Protein AF-A0AAP0B0Y5-F1 (afdb_monomer)

Mean predicted aligned error: 8.17 Å

InterPro domains:
  IPR040725 PheRS, DNA binding domain 3 [PF18553] (70-125)

Structure (mmCIF, N/CA/C/O backbone):
data_AF-A0AAP0B0Y5-F1
#
_entry.id   AF-A0AAP0B0Y5-F1
#
loop_
_atom_site.group_PDB
_atom_site.id
_atom_site.type_symbol
_atom_site.label_atom_id
_atom_site.label_alt_id
_atom_site.label_comp_id
_atom_site.label_asym_id
_atom_site.label_entity_id
_atom_site.label_seq_id
_atom_site.pdbx_PDB_ins_code
_atom_site.Cartn_x
_atom_site.Cartn_y
_atom_site.Cartn_z
_atom_site.occupancy
_atom_site.B_iso_or_equiv
_atom_site.auth_seq_id
_atom_site.auth_comp_id
_atom_site.auth_asym_id
_atom_site.auth_atom_id
_atom_site.pdbx_PDB_model_num
ATOM 1 N N . MET A 1 1 ? -20.580 16.933 22.735 1.00 79.12 1 MET A N 1
ATOM 2 C CA . MET A 1 1 ? -20.205 16.599 21.341 1.00 79.12 1 MET A CA 1
ATOM 3 C C . MET A 1 1 ? -19.671 15.175 21.218 1.00 79.12 1 MET A C 1
ATOM 5 O O . MET A 1 1 ? -20.484 14.311 20.941 1.00 79.12 1 MET A O 1
ATOM 9 N N . ALA A 1 2 ? -18.395 14.862 21.490 1.00 87.56 2 ALA A N 1
ATOM 10 C CA . ALA A 1 2 ? -17.864 13.497 21.303 1.00 87.56 2 ALA A CA 1
ATOM 11 C C . ALA A 1 2 ? -18.568 12.407 22.142 1.00 87.56 2 ALA A C 1
ATOM 13 O O . ALA A 1 2 ? -18.950 11.365 21.610 1.00 87.56 2 ALA A O 1
ATOM 14 N N . GLU A 1 3 ? -18.802 12.662 23.434 1.00 90.19 3 GLU A N 1
ATOM 15 C CA . GLU A 1 3 ? -19.535 11.733 24.312 1.00 90.19 3 GLU A CA 1
ATOM 16 C C . GLU A 1 3 ? -20.974 11.509 23.834 1.00 90.19 3 GLU A C 1
ATOM 18 O O . GLU A 1 3 ? -21.413 10.371 23.703 1.00 90.19 3 GLU A O 1
ATOM 23 N N . GLU A 1 4 ? -21.697 12.585 23.529 1.00 89.50 4 GLU A N 1
ATOM 24 C CA . GLU A 1 4 ? -23.079 12.513 23.045 1.00 89.50 4 GLU A CA 1
ATOM 25 C C . GLU A 1 4 ? -23.179 11.763 21.717 1.00 89.50 4 GLU A C 1
ATOM 27 O O . GLU A 1 4 ? -24.086 10.951 21.559 1.00 89.50 4 GLU A O 1
ATOM 32 N N . SER A 1 5 ? -22.225 11.962 20.802 1.00 92.12 5 SER A N 1
ATOM 33 C CA . SER 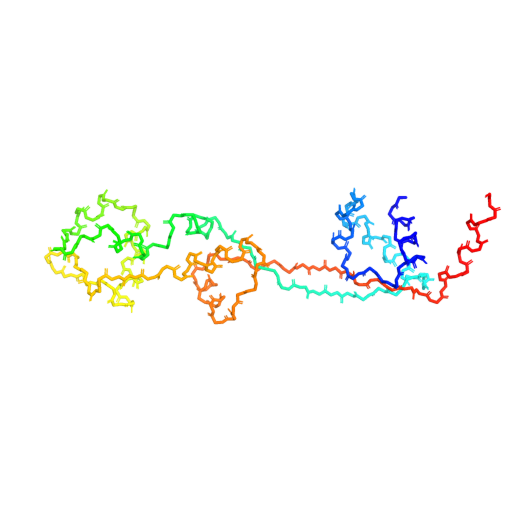A 1 5 ? -22.162 11.223 19.540 1.00 92.12 5 SER A CA 1
ATOM 34 C C . SER A 1 5 ? -21.978 9.723 19.774 1.00 92.12 5 SER A C 1
ATOM 36 O O . SER A 1 5 ? -22.732 8.926 19.217 1.00 92.12 5 SER A O 1
ATOM 38 N N . ILE A 1 6 ? -21.028 9.320 20.630 1.00 91.50 6 ILE A N 1
ATOM 39 C CA . ILE A 1 6 ? -20.793 7.901 20.957 1.00 91.50 6 ILE A CA 1
ATOM 40 C C . ILE A 1 6 ? -22.036 7.285 21.604 1.00 91.50 6 ILE A C 1
ATOM 42 O O . ILE A 1 6 ? -22.513 6.235 21.172 1.00 91.50 6 ILE A O 1
ATOM 46 N N . LEU A 1 7 ? -22.562 7.924 22.651 1.00 91.00 7 LEU A N 1
ATOM 47 C CA . LEU A 1 7 ? -23.684 7.385 23.417 1.00 91.00 7 LEU A CA 1
ATOM 48 C C . LEU A 1 7 ? -24.971 7.369 22.591 1.00 91.00 7 LEU A C 1
ATOM 50 O O . LEU A 1 7 ? -25.699 6.382 22.638 1.00 91.00 7 LEU A O 1
ATOM 54 N N . GLY A 1 8 ? -25.239 8.424 21.821 1.00 90.06 8 GLY A N 1
ATOM 55 C CA . GLY A 1 8 ? -26.389 8.504 20.924 1.00 90.06 8 GLY A CA 1
ATOM 56 C C . GLY A 1 8 ? -26.341 7.428 19.841 1.00 90.06 8 GLY A C 1
ATOM 57 O O . GLY A 1 8 ? -27.344 6.759 19.598 1.00 90.06 8 GLY A O 1
ATOM 58 N N . PHE A 1 9 ? -25.166 7.179 19.256 1.00 91.31 9 PHE A N 1
ATOM 59 C CA . PHE A 1 9 ? -25.000 6.111 18.273 1.00 91.31 9 PHE A CA 1
ATOM 60 C C . PHE A 1 9 ? -25.186 4.719 18.893 1.00 91.31 9 PHE A C 1
ATOM 62 O O . PHE A 1 9 ? -25.908 3.893 18.339 1.00 91.31 9 PHE A O 1
ATOM 69 N N . LEU A 1 10 ? -24.595 4.460 20.065 1.00 90.62 10 LEU A N 1
ATOM 70 C CA . LEU A 1 10 ? -24.704 3.174 20.771 1.00 90.62 10 LEU A CA 1
ATOM 71 C C . LEU A 1 10 ? -26.077 2.932 21.425 1.00 90.62 10 LEU A C 1
ATOM 73 O O . LEU A 1 10 ? -26.337 1.833 21.912 1.00 90.62 10 LEU A O 1
ATOM 77 N N . GLN A 1 11 ? -26.971 3.923 21.465 1.00 87.06 11 GLN A N 1
ATOM 78 C CA . GLN A 1 11 ? -28.364 3.703 21.869 1.00 87.06 11 GLN A CA 1
ATOM 79 C C . GLN A 1 11 ? -29.166 2.986 20.781 1.00 87.06 11 GLN A C 1
ATOM 81 O O . GLN A 1 11 ? -30.017 2.156 21.102 1.00 87.06 11 GLN A O 1
ATOM 86 N N . THR A 1 12 ? -28.893 3.294 19.512 1.00 87.19 12 THR A N 1
ATOM 87 C CA . THR A 1 12 ? -29.617 2.754 18.351 1.00 87.19 12 THR A CA 1
ATOM 88 C C . THR A 1 12 ? -28.854 1.644 17.636 1.00 87.19 12 THR A C 1
ATOM 90 O O . THR A 1 12 ? -29.470 0.815 16.972 1.00 87.19 12 THR A O 1
ATOM 93 N N . ASN A 1 13 ? -27.533 1.583 17.811 1.00 88.88 13 ASN A N 1
ATOM 94 C CA . ASN A 1 13 ? -26.652 0.593 17.203 1.00 88.88 13 ASN A CA 1
ATOM 95 C C . ASN A 1 13 ? -25.975 -0.264 18.272 1.00 88.88 13 ASN A C 1
ATOM 97 O O . ASN A 1 13 ? -25.738 0.168 19.398 1.00 88.88 13 ASN A O 1
ATOM 101 N N . GLU A 1 14 ? -25.625 -1.497 17.916 1.00 85.38 14 GLU A N 1
ATOM 102 C CA . GLU A 1 14 ? -25.018 -2.421 18.876 1.00 85.38 14 GLU A CA 1
ATOM 103 C C . GLU A 1 14 ? -23.558 -2.090 19.195 1.00 85.38 14 GLU A C 1
ATOM 105 O O . GLU A 1 14 ? -23.106 -2.323 20.321 1.00 85.38 14 GLU A O 1
ATOM 110 N N . ALA A 1 15 ? -22.831 -1.566 18.205 1.00 92.75 15 ALA A N 1
ATOM 111 C CA . ALA A 1 15 ? -21.404 -1.311 18.290 1.00 92.75 15 ALA A CA 1
ATOM 112 C C . ALA A 1 15 ? -20.951 -0.214 17.318 1.00 92.75 15 ALA A C 1
ATOM 114 O O . ALA A 1 15 ? -21.523 -0.044 16.242 1.00 92.75 15 ALA A O 1
ATOM 115 N N . ILE A 1 16 ? -19.865 0.468 17.676 1.00 94.50 16 ILE A N 1
ATOM 116 C CA . ILE A 1 16 ? -19.035 1.245 16.754 1.00 94.50 16 ILE A CA 1
ATOM 117 C C . ILE A 1 16 ? -17.840 0.360 16.416 1.00 94.50 16 ILE A C 1
ATOM 119 O O . ILE A 1 16 ? -17.015 0.082 17.283 1.00 94.50 16 ILE A O 1
ATOM 123 N N . SER A 1 17 ? -17.762 -0.117 15.177 1.00 92.12 17 SER A N 1
ATOM 124 C CA . SER A 1 17 ? -16.730 -1.088 14.787 1.00 92.12 17 SER A CA 1
ATOM 125 C C . SER A 1 17 ? -15.336 -0.465 14.709 1.00 92.12 17 SER A C 1
ATOM 127 O O . SER A 1 17 ? -14.367 -1.095 15.125 1.00 92.12 17 SER A O 1
ATOM 129 N N . ASP A 1 18 ? -15.255 0.776 14.223 1.00 93.06 18 ASP A N 1
ATOM 130 C CA . ASP A 1 18 ? -14.011 1.508 14.002 1.00 93.06 18 ASP A CA 1
ATOM 131 C C . ASP A 1 18 ? -14.159 2.959 14.484 1.00 93.06 18 ASP A C 1
ATOM 133 O O . ASP A 1 18 ? -14.899 3.757 13.900 1.00 93.06 18 ASP A O 1
ATOM 137 N N . SER A 1 19 ? -13.452 3.305 15.562 1.00 93.94 19 SER A N 1
ATOM 138 C CA . SER A 1 19 ? -13.465 4.661 16.111 1.00 93.94 19 SER A CA 1
ATOM 139 C C . SER A 1 19 ? -12.838 5.716 15.193 1.00 93.94 19 SER A C 1
ATOM 141 O O . SER A 1 19 ? -13.232 6.875 15.291 1.00 93.94 19 SER A O 1
ATOM 143 N N . GLN A 1 20 ? -11.924 5.356 14.285 1.00 91.56 20 GLN A N 1
ATOM 144 C CA . GLN A 1 20 ? -11.333 6.280 13.303 1.00 91.56 20 GLN A CA 1
ATOM 145 C C . GLN A 1 20 ? -12.370 6.693 12.258 1.00 91.56 20 GLN A C 1
ATOM 147 O O . GLN A 1 20 ? -12.588 7.881 12.016 1.00 91.56 20 GLN A O 1
ATOM 152 N N . GLN A 1 21 ? -13.069 5.712 11.682 1.00 91.19 21 GLN A N 1
ATOM 153 C CA . GLN A 1 21 ? -14.152 5.976 10.728 1.00 91.19 21 GLN A CA 1
ATOM 154 C C . GLN A 1 21 ? -15.306 6.727 11.389 1.00 91.19 21 GLN A C 1
ATOM 156 O O . GLN A 1 21 ? -15.856 7.659 10.802 1.00 91.19 21 GLN A O 1
ATOM 161 N N . PHE A 1 22 ? -15.649 6.355 12.625 1.00 93.88 22 PHE A N 1
ATOM 162 C CA . PHE A 1 22 ? -16.688 7.045 13.374 1.00 93.88 22 PHE A CA 1
ATOM 163 C C . PHE A 1 22 ? -16.329 8.512 13.609 1.00 93.88 22 PHE A C 1
ATOM 165 O O . PHE A 1 22 ? -17.136 9.371 13.261 1.00 93.88 22 PHE A O 1
ATOM 172 N N . ALA A 1 23 ? -15.118 8.802 14.105 1.00 93.56 23 ALA A N 1
ATOM 173 C CA . ALA A 1 23 ? -14.612 10.162 14.311 1.00 93.56 23 ALA A CA 1
ATOM 174 C C . ALA A 1 23 ? -14.751 11.017 13.040 1.00 93.56 23 ALA A C 1
ATOM 176 O O . ALA A 1 23 ? -15.357 12.089 13.079 1.00 93.56 23 ALA A O 1
ATOM 177 N N . ALA A 1 24 ? -14.307 10.487 11.894 1.00 92.06 24 ALA A N 1
ATOM 178 C CA . ALA A 1 24 ? -14.441 11.151 10.599 1.00 92.06 24 ALA A CA 1
ATOM 179 C C . ALA A 1 24 ? -15.909 11.388 10.198 1.00 92.06 24 ALA A C 1
ATOM 181 O O . ALA A 1 24 ? -16.242 12.465 9.705 1.00 92.06 24 ALA A O 1
ATOM 182 N N . SER A 1 25 ? -16.800 10.418 10.440 1.00 92.25 25 SER A N 1
ATOM 183 C CA . SER A 1 25 ? -18.227 10.523 10.087 1.00 92.25 25 SER A CA 1
ATOM 184 C C . SER A 1 25 ? -18.979 11.592 10.882 1.00 92.25 25 SER A C 1
ATOM 186 O O . SER A 1 25 ? -19.910 12.202 10.361 1.00 92.25 25 SER A O 1
ATOM 188 N N . VAL A 1 26 ? -18.565 11.837 12.129 1.00 92.44 26 VAL A N 1
ATOM 189 C CA . VAL A 1 26 ? -19.166 12.856 13.002 1.00 92.44 26 VAL A CA 1
ATOM 190 C C . VAL A 1 26 ? -18.376 14.168 13.009 1.00 92.44 26 VAL A C 1
ATOM 192 O O . VAL A 1 26 ? -18.759 15.099 13.713 1.00 92.44 26 VAL A O 1
ATOM 195 N N . GLY A 1 27 ? -17.292 14.254 12.228 1.00 92.06 27 GLY A N 1
ATOM 196 C CA . GLY A 1 27 ? -16.453 15.447 12.111 1.00 92.06 27 GLY A CA 1
ATOM 197 C C . GLY A 1 27 ? -15.681 15.800 13.385 1.00 92.06 27 GLY A C 1
ATOM 198 O O . GLY A 1 27 ? -15.455 16.978 13.645 1.00 92.06 27 GLY A O 1
ATOM 199 N N . ILE A 1 28 ? -15.311 14.803 14.192 1.00 92.81 28 ILE A N 1
ATOM 200 C CA . ILE A 1 28 ? -14.582 14.979 15.456 1.00 92.81 28 ILE A CA 1
ATOM 201 C C . ILE A 1 28 ? -13.157 14.460 15.286 1.00 92.81 28 ILE A C 1
ATOM 203 O O . ILE A 1 28 ? -12.933 13.450 14.619 1.00 92.81 28 ILE A O 1
ATOM 207 N N . ASP A 1 29 ? -12.189 15.138 15.898 1.00 92.56 29 ASP A N 1
ATOM 208 C CA . ASP A 1 29 ? -10.810 14.662 15.911 1.00 92.56 29 ASP A CA 1
ATOM 209 C C . ASP A 1 29 ? -10.691 13.332 16.677 1.00 92.56 29 ASP A C 1
ATOM 211 O O . ASP A 1 29 ? -11.270 13.145 17.752 1.00 92.56 29 ASP A O 1
ATOM 215 N N . HIS A 1 30 ? -9.926 12.383 16.133 1.00 91.50 30 HIS A N 1
ATOM 216 C CA . HIS A 1 30 ? -9.813 11.054 16.736 1.00 91.50 30 HIS A CA 1
ATOM 217 C C . HIS A 1 30 ? -9.187 11.091 18.136 1.00 91.50 30 HIS A C 1
ATOM 219 O O . HIS A 1 30 ? -9.596 10.308 18.992 1.00 91.50 30 HIS A O 1
ATOM 225 N N . SER A 1 31 ? -8.272 12.025 18.418 1.00 91.56 31 SER A N 1
ATOM 226 C CA . SER A 1 31 ? -7.660 12.151 19.747 1.00 91.56 31 SER A CA 1
ATOM 227 C C . SER A 1 31 ? -8.653 12.650 20.802 1.00 91.56 31 SER A C 1
ATOM 229 O O . SER A 1 31 ? -8.645 12.166 21.939 1.00 91.56 31 SER A O 1
ATOM 231 N N . GLU A 1 32 ? -9.568 13.547 20.416 1.00 93.38 32 GLU A N 1
ATOM 232 C CA . GLU A 1 32 ? -10.684 13.970 21.266 1.00 93.38 32 GLU A CA 1
ATOM 233 C C . GLU A 1 32 ? -11.608 12.782 21.558 1.00 93.38 32 GLU A C 1
ATOM 235 O O . GLU A 1 32 ? -11.925 12.500 22.719 1.00 93.38 32 GLU A O 1
ATOM 240 N N . LEU A 1 33 ? -11.986 12.037 20.513 1.00 93.75 33 LEU A N 1
ATOM 241 C CA . LEU A 1 33 ? -12.832 10.854 20.643 1.00 93.75 33 LEU A CA 1
ATOM 242 C C . LEU A 1 33 ? -12.175 9.788 21.537 1.00 93.75 33 LEU A C 1
ATOM 244 O O . LEU A 1 33 ? -12.836 9.211 22.401 1.00 93.75 33 LEU A O 1
ATOM 248 N N . GLU A 1 34 ? -10.873 9.550 21.380 1.00 93.56 34 GLU A N 1
ATOM 249 C CA . GLU A 1 34 ? -10.105 8.580 22.165 1.00 93.56 34 GLU A CA 1
ATOM 250 C C . GLU A 1 34 ? -10.089 8.924 23.662 1.00 93.56 34 GLU A C 1
ATOM 252 O O . GLU A 1 34 ? -10.266 8.036 24.503 1.00 93.56 34 GLU A O 1
ATOM 257 N N . SER A 1 35 ? -9.925 10.202 24.013 1.00 94.31 35 SER A N 1
ATOM 258 C CA . SER A 1 35 ? -9.986 10.660 25.408 1.00 94.31 35 SER A CA 1
ATOM 259 C C . SER A 1 35 ? -11.341 10.328 26.048 1.00 94.31 35 SER A C 1
ATOM 261 O O . SER A 1 35 ? -11.414 9.777 27.154 1.00 94.31 35 SER A O 1
ATOM 263 N N . VAL A 1 36 ? -12.428 10.571 25.311 1.00 94.94 36 VAL A N 1
ATOM 264 C CA . VAL A 1 36 ? -13.790 10.261 25.758 1.00 94.94 36 VAL A CA 1
ATOM 265 C C . VAL A 1 36 ? -14.021 8.755 25.867 1.00 94.94 36 VAL A C 1
ATOM 267 O O . VAL A 1 36 ? -14.576 8.301 26.867 1.00 94.94 36 VAL A O 1
ATOM 270 N N . ILE A 1 37 ? -13.558 7.966 24.895 1.00 94.50 37 ILE A N 1
ATOM 271 C CA . ILE A 1 37 ? -13.639 6.498 24.931 1.00 94.50 37 ILE A CA 1
ATOM 272 C C . ILE A 1 37 ? -12.990 5.956 26.208 1.00 94.50 37 ILE A C 1
ATOM 274 O O . ILE A 1 37 ? -13.600 5.146 26.908 1.00 94.50 37 ILE A O 1
ATOM 278 N N . LYS A 1 38 ? -11.786 6.430 26.553 1.00 94.00 38 LYS A N 1
ATOM 279 C CA . LYS A 1 38 ? -11.070 6.007 27.769 1.00 94.00 38 LYS A CA 1
ATOM 280 C C . LYS A 1 38 ? -11.845 6.351 29.039 1.00 94.00 38 LYS A C 1
ATOM 282 O O . LYS A 1 38 ? -11.952 5.507 29.929 1.00 94.00 38 LYS A O 1
ATOM 287 N N . SER A 1 39 ? -12.428 7.549 29.102 1.00 93.81 39 SER A N 1
ATOM 288 C CA . SER A 1 39 ? -13.282 7.970 30.219 1.00 93.81 39 SER A CA 1
ATOM 289 C C . SER A 1 39 ? -14.519 7.072 30.355 1.00 93.81 39 SER A C 1
ATOM 291 O O . SER A 1 39 ? -14.746 6.474 31.406 1.00 93.81 39 SER A O 1
ATOM 293 N N . LEU A 1 40 ? -15.283 6.889 29.273 1.00 92.56 40 LEU A N 1
ATOM 294 C CA . LEU A 1 40 ? -16.495 6.061 29.267 1.00 92.56 40 LEU A CA 1
ATOM 295 C C . LEU A 1 40 ? -16.209 4.593 29.600 1.00 92.56 40 LEU A C 1
ATOM 297 O O . LEU A 1 40 ? -17.004 3.963 30.302 1.00 92.56 40 LEU A O 1
ATOM 301 N N . ARG A 1 41 ? -15.073 4.061 29.136 1.00 93.00 41 ARG A N 1
ATOM 302 C CA . ARG A 1 41 ? -14.591 2.722 29.491 1.00 93.00 41 ARG A CA 1
ATOM 303 C C . ARG A 1 41 ? -14.305 2.618 30.989 1.00 93.00 41 ARG A C 1
ATOM 305 O O . ARG A 1 41 ? -14.733 1.656 31.617 1.00 93.00 41 ARG A O 1
ATOM 312 N N . GLY A 1 42 ? -13.642 3.619 31.575 1.00 90.81 42 GLY A N 1
ATOM 313 C CA . GLY A 1 42 ? -13.358 3.673 33.015 1.00 90.81 42 GLY A CA 1
ATOM 314 C C . GLY A 1 42 ? -14.616 3.687 33.891 1.00 90.81 42 GLY A C 1
ATOM 315 O O . GLY A 1 42 ? -14.607 3.147 34.993 1.00 90.81 42 GLY A O 1
ATOM 316 N N . PHE A 1 43 ? -15.720 4.238 33.381 1.00 90.19 43 PHE A N 1
ATOM 317 C CA . PHE A 1 43 ? -17.030 4.201 34.039 1.00 90.19 43 PHE A CA 1
ATOM 318 C C . PHE A 1 43 ? -17.893 2.988 33.654 1.00 90.19 43 PHE A C 1
ATOM 320 O O . PHE A 1 43 ? -19.061 2.944 34.040 1.00 90.19 43 PHE A O 1
ATOM 327 N N . GLU A 1 44 ? -17.360 2.017 32.903 1.00 89.06 44 GLU A N 1
ATOM 328 C CA . GLU A 1 44 ? -18.079 0.825 32.413 1.00 89.06 44 GLU A CA 1
ATOM 329 C C . GLU A 1 44 ? -19.345 1.161 31.597 1.00 89.06 44 GLU A C 1
ATOM 331 O O . GLU A 1 44 ? -20.323 0.404 31.550 1.00 89.06 44 GLU A O 1
ATOM 336 N N . ILE A 1 45 ? -19.353 2.338 30.967 1.00 90.19 45 ILE A N 1
ATOM 337 C CA . ILE A 1 45 ? -20.457 2.824 30.129 1.00 90.19 45 ILE A CA 1
ATOM 338 C C . ILE A 1 45 ? -20.344 2.239 28.726 1.00 90.19 45 ILE A C 1
ATOM 340 O O . ILE A 1 45 ? -21.352 1.895 28.111 1.00 90.19 45 ILE A O 1
ATOM 344 N N . VAL A 1 46 ? -19.117 2.089 28.240 1.00 92.75 46 VAL A N 1
ATOM 345 C CA . VAL A 1 46 ? -18.802 1.379 27.003 1.00 92.75 46 VAL A CA 1
ATOM 346 C C . VAL A 1 46 ? -17.779 0.299 27.308 1.00 92.75 46 VAL A C 1
ATOM 348 O O . VAL A 1 46 ? -16.924 0.476 28.175 1.00 92.75 46 VAL A O 1
ATOM 351 N N . ASP A 1 47 ? -17.867 -0.808 26.589 1.00 93.25 47 ASP A N 1
ATOM 352 C CA . ASP A 1 47 ? -16.742 -1.719 26.448 1.00 93.25 47 ASP A CA 1
ATOM 353 C C . ASP A 1 47 ? -15.939 -1.278 25.223 1.00 93.25 47 ASP A C 1
ATOM 355 O O . ASP A 1 47 ? -16.517 -0.996 24.172 1.00 93.25 47 ASP A O 1
ATOM 359 N N . ALA A 1 48 ? -14.626 -1.146 25.368 1.00 94.88 48 ALA A N 1
ATOM 360 C CA . ALA A 1 48 ? -13.752 -0.623 24.327 1.00 94.88 48 ALA A CA 1
ATOM 361 C C . ALA A 1 48 ? -12.584 -1.582 24.125 1.00 94.88 48 ALA A C 1
ATOM 363 O O . ALA A 1 48 ? -11.702 -1.702 24.982 1.00 94.88 48 ALA A O 1
ATOM 364 N N . GLN A 1 49 ? -12.585 -2.245 22.974 1.00 94.00 49 GLN A N 1
ATOM 365 C CA . GLN A 1 49 ? -11.542 -3.167 22.561 1.00 94.00 49 GLN A CA 1
ATOM 366 C C . GLN A 1 49 ? -10.613 -2.467 21.575 1.00 94.00 49 GLN A C 1
ATOM 368 O O . GLN A 1 49 ? -11.053 -1.981 20.537 1.00 94.00 49 GLN A O 1
ATOM 373 N N . GLU A 1 50 ? -9.327 -2.420 21.901 1.00 94.06 50 GLU A N 1
ATOM 374 C CA . GLU A 1 50 ? -8.305 -1.907 20.993 1.00 94.06 50 GLU A CA 1
ATOM 375 C C . GLU A 1 50 ? -8.128 -2.855 19.809 1.00 94.06 50 GLU A C 1
ATOM 377 O O . GLU A 1 50 ? -8.089 -4.078 19.971 1.00 94.06 50 GLU A O 1
ATOM 382 N N . PHE A 1 51 ? -7.974 -2.283 18.621 1.00 91.38 51 PHE A N 1
ATOM 383 C CA . PHE A 1 51 ? -7.511 -3.008 17.451 1.00 91.38 51 PHE A CA 1
ATOM 384 C C . PHE A 1 51 ? -6.355 -2.258 16.797 1.00 91.38 51 PHE A C 1
ATOM 386 O O . PHE A 1 51 ? -6.212 -1.036 16.907 1.00 91.38 51 PHE A O 1
ATOM 393 N N . GLN A 1 52 ? -5.534 -3.017 16.083 1.00 88.31 52 GLN A N 1
ATOM 394 C CA . GLN A 1 52 ? -4.529 -2.487 15.183 1.00 88.31 52 GLN A CA 1
ATOM 395 C C . GLN A 1 52 ? -4.782 -3.092 13.809 1.00 88.31 52 GLN A C 1
ATOM 397 O O . GLN A 1 52 ? -4.824 -4.313 13.668 1.00 88.31 52 GLN A O 1
ATOM 402 N N . GLN A 1 53 ? -4.959 -2.233 12.813 1.00 83.00 53 GLN A N 1
ATOM 403 C CA . GLN A 1 53 ? -5.083 -2.630 11.423 1.00 83.00 53 GLN A CA 1
ATOM 404 C C . GLN A 1 53 ? -3.830 -2.215 10.660 1.00 83.00 53 GLN A C 1
ATOM 406 O O . GLN A 1 53 ? -3.394 -1.061 10.694 1.00 83.00 53 GLN A O 1
ATOM 411 N N . ASP A 1 54 ? -3.268 -3.176 9.942 1.00 83.75 54 ASP A N 1
ATOM 412 C CA . ASP A 1 54 ? -2.124 -2.964 9.076 1.00 83.75 54 ASP A CA 1
ATOM 413 C C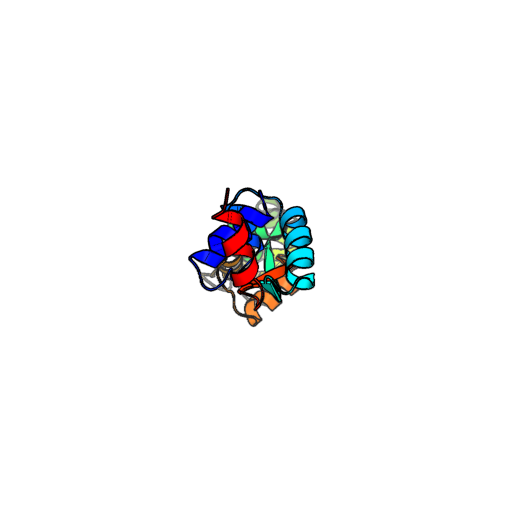 . ASP A 1 54 ? -2.559 -2.191 7.828 1.00 83.75 54 ASP A C 1
ATOM 415 O O . ASP A 1 54 ? -3.265 -2.729 6.975 1.00 83.75 54 ASP A O 1
ATOM 419 N N . GLN A 1 55 ? -2.134 -0.931 7.709 1.00 85.19 55 GLN A N 1
ATOM 420 C CA . GLN A 1 55 ? -2.348 -0.134 6.503 1.00 85.19 55 GLN A CA 1
ATOM 421 C C . GLN A 1 55 ? -1.030 0.156 5.783 1.00 85.19 55 GLN A C 1
ATOM 423 O O . GLN A 1 55 ? 0.004 0.463 6.388 1.00 85.19 55 GLN A O 1
ATOM 428 N N . TRP A 1 56 ? -1.091 0.058 4.457 1.00 90.31 56 TRP A N 1
ATOM 429 C CA . TRP A 1 56 ? 0.014 0.339 3.550 1.00 90.31 56 TRP A CA 1
ATOM 430 C C . TRP A 1 56 ? -0.284 1.613 2.777 1.00 90.31 56 TRP A C 1
ATOM 432 O O . TRP A 1 56 ? -1.362 1.761 2.211 1.00 90.31 56 TRP A O 1
ATOM 442 N N . PHE A 1 57 ? 0.690 2.512 2.727 1.00 90.31 57 PHE A N 1
ATOM 443 C CA . PHE A 1 57 ? 0.592 3.761 1.981 1.00 90.31 57 PHE A CA 1
ATOM 444 C C . PHE A 1 57 ? 1.698 3.835 0.938 1.00 90.31 57 PHE A C 1
ATOM 446 O O . PHE A 1 57 ? 2.799 3.322 1.145 1.00 90.31 57 PHE A O 1
ATOM 453 N N . LEU A 1 58 ? 1.416 4.484 -0.189 1.00 93.44 58 LEU A N 1
ATOM 454 C CA . LEU A 1 58 ? 2.410 4.715 -1.230 1.00 93.44 58 LEU A CA 1
ATOM 455 C C . LEU A 1 58 ? 3.350 5.834 -0.779 1.00 93.44 58 LEU A C 1
ATOM 457 O O . LEU A 1 58 ? 2.904 6.928 -0.419 1.00 93.44 58 LEU A O 1
ATOM 461 N N . LYS A 1 59 ? 4.653 5.579 -0.874 1.00 94.38 59 LYS A N 1
ATOM 462 C CA . LYS A 1 59 ? 5.671 6.634 -0.809 1.00 94.38 59 LYS A CA 1
ATOM 463 C C . LYS A 1 59 ? 5.674 7.433 -2.108 1.00 94.38 59 LYS A C 1
ATOM 465 O O . LYS A 1 59 ? 5.069 7.010 -3.090 1.00 94.38 59 LYS A O 1
ATOM 470 N N . ASP A 1 60 ? 6.394 8.549 -2.141 1.00 91.56 60 ASP A N 1
ATOM 471 C CA . ASP A 1 60 ? 6.432 9.422 -3.322 1.00 91.56 60 ASP A CA 1
ATOM 472 C C . ASP A 1 60 ? 6.864 8.675 -4.593 1.00 91.56 60 ASP A C 1
ATOM 474 O O . ASP A 1 60 ? 6.191 8.774 -5.615 1.00 91.56 60 ASP A O 1
ATOM 478 N N . GLU A 1 61 ? 7.888 7.818 -4.512 1.00 90.88 61 GLU A N 1
ATOM 479 C CA . GLU A 1 61 ? 8.291 6.951 -5.633 1.00 90.88 61 GLU A CA 1
ATOM 480 C C . GLU A 1 61 ? 7.180 5.973 -6.050 1.00 90.88 61 GLU A C 1
ATOM 482 O O . GLU A 1 61 ? 6.928 5.783 -7.239 1.00 90.88 61 GLU A O 1
ATOM 487 N N . GLY A 1 62 ? 6.476 5.380 -5.080 1.00 92.81 62 GLY A N 1
ATOM 488 C CA . GLY A 1 62 ? 5.340 4.496 -5.337 1.00 92.81 62 GLY A CA 1
ATOM 489 C C . GLY A 1 62 ? 4.182 5.219 -6.027 1.00 92.81 62 GLY A C 1
ATOM 490 O O . GLY A 1 62 ? 3.592 4.670 -6.953 1.00 92.81 62 GLY A O 1
ATOM 491 N N . LYS A 1 63 ? 3.892 6.469 -5.645 1.00 93.19 63 LYS A N 1
ATOM 492 C CA . LYS A 1 63 ? 2.881 7.310 -6.310 1.00 93.19 63 LYS A CA 1
ATOM 493 C C . LYS A 1 63 ? 3.277 7.625 -7.748 1.00 93.19 63 LYS A C 1
ATOM 495 O O . LYS A 1 63 ? 2.440 7.529 -8.644 1.00 93.19 63 LYS A O 1
ATOM 500 N N . THR A 1 64 ? 4.546 7.954 -7.985 1.00 92.31 64 THR A N 1
ATOM 501 C CA . THR A 1 64 ? 5.061 8.162 -9.343 1.00 92.31 64 THR A CA 1
ATOM 502 C C . THR A 1 64 ? 4.887 6.899 -10.179 1.00 92.31 64 THR A C 1
ATOM 504 O O . THR A 1 64 ? 4.339 6.967 -11.273 1.00 92.31 64 THR A O 1
ATOM 507 N N . TYR A 1 65 ? 5.252 5.725 -9.659 1.00 93.88 65 TYR A N 1
ATOM 508 C CA . TYR A 1 65 ? 5.150 4.472 -10.418 1.00 93.88 65 TYR A CA 1
ATOM 509 C C . TYR A 1 65 ? 3.709 3.992 -10.611 1.00 93.88 65 TYR A C 1
ATOM 511 O O . TYR A 1 65 ? 3.407 3.383 -11.634 1.00 93.88 65 TYR A O 1
ATOM 519 N N . ALA A 1 66 ? 2.795 4.306 -9.691 1.00 93.50 66 ALA A N 1
ATOM 520 C CA . ALA A 1 66 ? 1.366 4.070 -9.890 1.00 93.50 66 ALA A CA 1
ATOM 521 C C . ALA A 1 6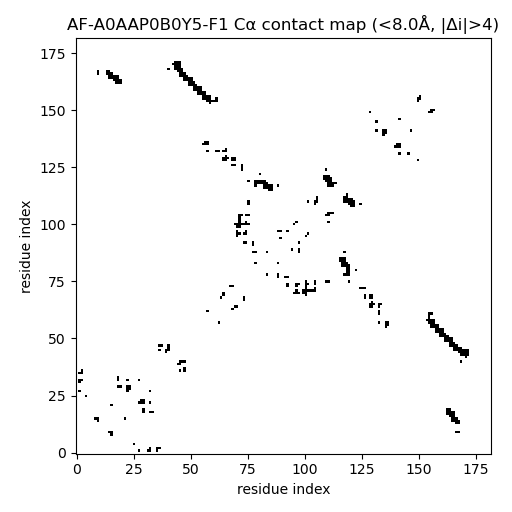6 ? 0.825 4.845 -11.108 1.00 93.50 66 ALA A C 1
ATOM 523 O O . ALA A 1 66 ? -0.032 4.338 -11.837 1.00 93.50 66 ALA A O 1
ATOM 524 N N . ARG A 1 67 ? 1.354 6.050 -11.364 1.00 92.00 67 ARG A N 1
ATOM 525 C CA . ARG A 1 67 ? 0.929 6.935 -12.463 1.00 92.00 67 ARG A CA 1
ATOM 526 C C . ARG A 1 67 ? 1.673 6.669 -13.768 1.00 92.00 67 ARG A C 1
ATOM 528 O O . ARG A 1 67 ? 1.049 6.491 -14.807 1.00 92.00 67 ARG A O 1
ATOM 535 N N . GLU A 1 68 ? 2.997 6.632 -13.713 1.00 90.88 68 GLU A N 1
ATOM 536 C CA . GLU A 1 68 ? 3.880 6.583 -14.886 1.00 90.88 68 GLU A CA 1
ATOM 537 C C . GLU A 1 68 ? 4.273 5.151 -15.287 1.00 90.88 68 GLU A C 1
ATOM 539 O O . GLU A 1 68 ? 4.826 4.930 -16.365 1.00 90.88 68 GLU A O 1
ATOM 544 N N . GLY A 1 69 ? 3.981 4.165 -14.436 1.00 92.44 69 GLY A N 1
ATOM 545 C CA . GLY A 1 69 ? 4.443 2.786 -14.573 1.00 92.44 69 GLY A CA 1
ATOM 546 C C . GLY A 1 69 ? 5.768 2.538 -13.852 1.00 92.44 69 GLY A C 1
ATOM 547 O O . GLY A 1 69 ? 6.476 3.464 -13.450 1.00 92.44 69 GLY A O 1
ATOM 548 N N . SER A 1 70 ? 6.124 1.272 -13.673 1.00 93.44 70 SER A N 1
ATOM 549 C CA . SER A 1 70 ? 7.373 0.872 -13.034 1.00 93.44 70 SER A CA 1
ATOM 550 C C . SER A 1 70 ? 8.594 1.146 -13.925 1.00 93.44 70 SER A C 1
ATOM 552 O O . SER A 1 70 ? 8.507 1.050 -15.154 1.00 93.44 70 SER A O 1
ATOM 554 N N . PRO A 1 71 ? 9.768 1.439 -13.334 1.00 93.00 71 PRO A N 1
ATOM 555 C CA . PRO A 1 71 ? 10.999 1.712 -14.075 1.00 93.00 71 PRO A CA 1
ATOM 556 C C . PRO A 1 71 ? 11.355 0.651 -15.117 1.00 93.00 71 PRO A C 1
ATOM 558 O O . PRO A 1 71 ? 11.829 0.988 -16.198 1.00 93.00 71 PRO A O 1
ATOM 561 N N . GLU A 1 72 ? 11.136 -0.633 -14.820 1.00 92.94 72 GLU A N 1
ATOM 562 C CA . GLU A 1 72 ? 11.425 -1.717 -15.763 1.00 92.94 72 GLU A CA 1
ATOM 563 C C . GLU A 1 72 ? 10.522 -1.699 -17.001 1.00 92.94 72 GLU A C 1
ATOM 565 O O . GLU A 1 72 ? 10.995 -1.972 -18.104 1.00 92.94 72 GLU A O 1
ATOM 570 N N . VAL A 1 73 ? 9.245 -1.348 -16.838 1.00 94.25 73 VAL A N 1
ATOM 571 C CA . VAL A 1 73 ? 8.292 -1.258 -17.947 1.00 94.25 73 VAL A CA 1
ATOM 572 C C . VAL A 1 73 ? 8.510 0.029 -18.730 1.00 94.25 73 VAL A C 1
ATOM 574 O O . VAL A 1 73 ? 8.483 -0.003 -19.959 1.00 94.25 73 VAL A O 1
ATOM 577 N N . GLN A 1 74 ? 8.789 1.145 -18.051 1.00 93.56 74 GLN A N 1
ATOM 578 C CA . GLN A 1 74 ? 9.172 2.395 -18.710 1.00 93.56 74 GLN A CA 1
ATOM 579 C C . GLN A 1 74 ? 10.422 2.201 -19.582 1.00 93.56 74 GLN A C 1
ATOM 581 O O . GLN A 1 74 ? 10.426 2.578 -20.755 1.00 93.56 74 GLN A O 1
ATOM 586 N N . LEU A 1 75 ? 11.455 1.537 -19.048 1.00 93.94 75 LEU A N 1
ATOM 587 C CA . LEU A 1 75 ? 12.658 1.191 -19.804 1.00 93.94 75 LEU A CA 1
ATOM 588 C C . LEU A 1 75 ? 12.334 0.274 -20.992 1.00 93.94 75 LEU A C 1
ATOM 590 O O . LEU A 1 75 ? 12.767 0.549 -22.107 1.00 93.94 75 LEU A O 1
ATOM 594 N N . PHE A 1 76 ? 11.557 -0.792 -20.777 1.00 94.06 76 PHE A N 1
ATOM 595 C CA . PHE A 1 76 ? 11.175 -1.723 -21.842 1.00 94.06 76 PHE A CA 1
ATOM 596 C C . PHE A 1 76 ? 10.435 -1.018 -22.989 1.00 94.06 76 PHE A C 1
ATOM 598 O O . PHE A 1 76 ? 10.746 -1.249 -24.159 1.00 94.06 76 PHE A O 1
ATOM 605 N N . LYS A 1 77 ? 9.503 -0.112 -22.665 1.00 92.38 77 LYS A N 1
ATOM 606 C CA . LYS A 1 77 ? 8.767 0.696 -23.650 1.00 92.38 77 LYS A CA 1
ATOM 607 C C . LYS A 1 77 ? 9.689 1.623 -24.450 1.00 92.38 77 LYS A C 1
ATOM 609 O O . LYS A 1 77 ? 9.436 1.827 -25.632 1.00 92.38 77 LYS A O 1
ATOM 614 N N . ALA A 1 78 ? 10.763 2.129 -23.842 1.00 92.62 78 ALA A N 1
ATOM 615 C CA . ALA A 1 78 ? 11.735 3.007 -24.496 1.00 92.62 78 ALA A CA 1
ATOM 616 C C . ALA A 1 78 ? 12.744 2.279 -25.410 1.00 92.62 78 ALA A C 1
ATOM 618 O O . ALA A 1 78 ? 13.344 2.912 -26.281 1.00 92.62 78 ALA A O 1
ATOM 619 N N . VAL A 1 79 ? 12.944 0.969 -25.232 1.00 92.56 79 VAL A N 1
ATOM 620 C CA . VAL A 1 79 ? 13.761 0.131 -26.127 1.00 92.56 79 VAL A CA 1
ATOM 621 C C . VAL A 1 79 ? 12.884 -0.300 -27.300 1.00 92.56 79 VAL A C 1
ATOM 623 O O . VAL A 1 79 ? 11.888 -0.946 -27.032 1.00 92.56 79 VAL A O 1
ATOM 626 N N . PRO A 1 80 ? 13.180 0.004 -28.567 1.00 91.38 80 PRO A N 1
ATOM 627 C CA . PRO A 1 80 ? 12.390 -0.472 -29.698 1.00 91.38 80 PRO A CA 1
ATOM 628 C C . PRO A 1 80 ? 12.707 -1.951 -30.028 1.00 91.38 80 PRO A C 1
ATOM 630 O O . PRO A 1 80 ? 13.698 -2.489 -29.522 1.00 91.38 80 PRO A O 1
ATOM 633 N N . PRO A 1 81 ? 11.883 -2.645 -30.837 1.00 87.38 81 PRO A N 1
ATOM 634 C CA . PRO A 1 81 ? 12.100 -4.054 -31.195 1.00 87.38 81 PRO A CA 1
ATOM 635 C C . PRO A 1 81 ? 13.476 -4.347 -31.815 1.00 87.38 81 PRO A C 1
ATOM 637 O O . PRO A 1 81 ? 14.085 -5.368 -31.502 1.00 87.38 81 PRO A O 1
ATOM 640 N N . GLU A 1 82 ? 13.988 -3.432 -32.634 1.00 88.75 82 GLU A N 1
ATOM 641 C CA . GLU A 1 82 ? 15.311 -3.480 -33.267 1.00 88.75 82 GLU A CA 1
ATOM 642 C C . GLU A 1 82 ? 16.480 -3.254 -32.290 1.00 88.75 82 GLU A C 1
ATOM 644 O O . GLU A 1 82 ? 17.640 -3.478 -32.637 1.00 88.75 82 GLU A O 1
ATOM 649 N N . GLY A 1 83 ? 16.183 -2.860 -31.050 1.00 89.69 83 GLY A N 1
ATOM 650 C CA . GLY A 1 83 ? 17.171 -2.478 -30.050 1.00 89.69 83 GLY A CA 1
ATOM 651 C C . GLY A 1 83 ? 17.637 -1.028 -30.190 1.00 89.69 83 GLY A C 1
ATOM 652 O O . GLY A 1 83 ? 17.307 -0.316 -31.133 1.00 89.69 83 GLY A O 1
ATOM 653 N N . ILE A 1 84 ? 18.376 -0.551 -29.193 1.00 93.62 84 ILE A N 1
ATOM 654 C CA . ILE A 1 84 ? 18.814 0.847 -29.106 1.00 93.62 84 ILE A CA 1
ATOM 655 C C . ILE A 1 84 ? 20.199 0.949 -28.478 1.00 93.62 84 ILE A C 1
ATOM 657 O O . ILE A 1 84 ? 20.544 0.178 -27.578 1.00 93.62 84 ILE A O 1
ATOM 661 N N . ALA A 1 85 ? 20.991 1.928 -28.914 1.00 93.38 85 ALA A N 1
ATOM 662 C CA . ALA A 1 85 ? 22.261 2.240 -28.271 1.00 93.38 85 ALA A CA 1
ATOM 663 C C . ALA A 1 85 ? 22.045 2.643 -26.802 1.00 93.38 85 ALA A C 1
ATOM 665 O O . ALA A 1 85 ? 21.066 3.305 -26.445 1.00 93.38 85 ALA A O 1
ATOM 666 N N . LYS A 1 86 ? 22.979 2.263 -25.929 1.00 89.38 86 LYS A N 1
ATOM 667 C CA . LYS A 1 86 ? 22.863 2.511 -24.485 1.00 89.38 86 LYS A CA 1
ATOM 668 C C . LYS A 1 86 ? 22.785 4.008 -24.178 1.00 89.38 86 LYS A C 1
ATOM 670 O O . LYS A 1 86 ? 21.980 4.429 -23.351 1.00 89.38 86 LYS A O 1
ATOM 675 N N . GLU A 1 87 ? 23.598 4.797 -24.863 1.00 89.88 87 GLU A N 1
ATOM 676 C CA . GLU A 1 87 ? 23.694 6.247 -24.717 1.00 89.88 87 GLU A CA 1
ATOM 677 C C . GLU A 1 87 ? 22.409 6.932 -25.188 1.00 89.88 87 GLU A C 1
ATOM 679 O O . GLU A 1 87 ? 21.972 7.915 -24.593 1.00 89.88 87 GLU A O 1
ATOM 684 N N . GLU A 1 88 ? 21.772 6.403 -26.234 1.00 91.00 88 GLU A N 1
ATOM 685 C CA . GLU A 1 88 ? 20.494 6.915 -26.723 1.00 91.00 88 GLU A CA 1
ATOM 686 C C . GLU A 1 88 ? 19.355 6.562 -25.758 1.00 91.00 88 GLU A C 1
ATOM 688 O O . GLU A 1 88 ? 18.530 7.419 -25.439 1.00 91.00 88 GLU A O 1
ATOM 693 N N . LEU A 1 89 ? 19.350 5.347 -25.201 1.00 90.38 89 LEU A N 1
ATOM 694 C CA . LEU A 1 89 ? 18.386 4.962 -24.169 1.00 90.38 89 LEU A CA 1
ATOM 695 C C . LEU A 1 89 ? 18.506 5.856 -22.927 1.00 90.38 89 LEU A C 1
ATOM 697 O O . LEU A 1 89 ? 17.493 6.324 -22.417 1.00 90.38 89 LEU A O 1
ATOM 701 N N . GLN A 1 90 ? 19.729 6.166 -22.487 1.00 89.62 90 GLN A N 1
ATOM 702 C CA . GLN A 1 90 ? 19.983 7.096 -21.377 1.00 89.62 90 GLN A CA 1
ATOM 703 C C . GLN A 1 90 ? 19.481 8.523 -21.632 1.00 89.62 90 GLN A C 1
ATOM 705 O O . GLN A 1 90 ? 19.237 9.249 -20.674 1.00 89.62 90 GLN A O 1
ATOM 710 N N . ARG A 1 91 ? 19.331 8.936 -22.897 1.00 91.75 91 ARG A N 1
ATOM 711 C CA . ARG A 1 91 ? 18.732 10.232 -23.261 1.00 91.75 91 ARG A CA 1
ATOM 712 C C . ARG A 1 91 ? 17.205 10.183 -23.299 1.00 91.75 91 ARG A C 1
ATOM 714 O O . ARG A 1 91 ? 16.575 11.213 -23.089 1.00 91.75 91 ARG A O 1
ATOM 721 N N . LYS A 1 92 ? 16.616 9.016 -23.581 1.00 90.50 92 LYS A N 1
ATOM 722 C CA . LYS A 1 92 ? 15.156 8.826 -23.660 1.00 90.50 92 LYS A CA 1
ATOM 723 C C . LYS A 1 92 ? 14.495 8.632 -22.298 1.00 90.50 92 LYS A C 1
ATOM 725 O O . LYS A 1 92 ? 13.339 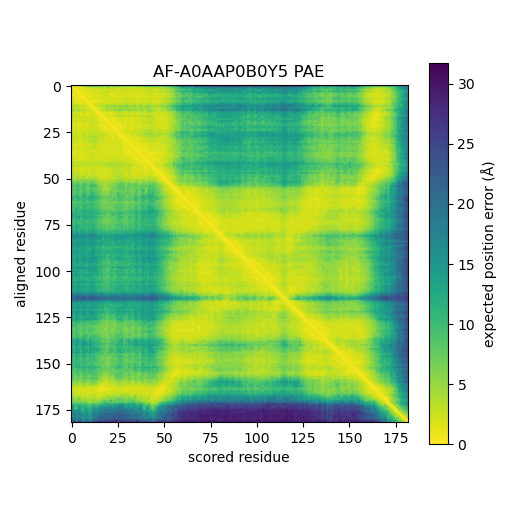9.008 -22.140 1.00 90.50 92 LYS A O 1
ATOM 730 N N . VAL A 1 93 ? 15.197 8.037 -21.333 1.00 91.12 93 VAL A N 1
ATOM 731 C CA . VAL A 1 93 ? 14.666 7.789 -19.983 1.00 91.12 93 VAL A CA 1
ATOM 732 C C . VAL A 1 93 ? 15.423 8.575 -18.920 1.00 91.12 93 VAL A C 1
ATOM 734 O O . VAL A 1 93 ? 16.582 8.941 -19.098 1.00 91.12 93 VAL A O 1
ATOM 737 N N . THR A 1 94 ? 14.788 8.804 -17.773 1.00 90.62 94 THR A N 1
ATOM 738 C CA . THR A 1 94 ? 15.457 9.453 -16.641 1.00 90.62 94 THR A CA 1
ATOM 739 C C . THR A 1 94 ? 16.586 8.569 -16.084 1.00 90.62 94 THR A C 1
ATOM 741 O O . THR A 1 94 ? 16.520 7.338 -16.177 1.00 90.62 94 THR A O 1
ATOM 744 N N . PRO A 1 95 ? 17.621 9.148 -15.443 1.00 90.25 95 PRO A N 1
ATOM 745 C CA . PRO A 1 95 ? 18.720 8.368 -14.867 1.00 90.25 95 PRO A CA 1
ATOM 746 C C . PRO A 1 95 ? 18.269 7.319 -13.838 1.00 90.25 95 PRO A C 1
ATOM 748 O O . PRO A 1 95 ? 18.858 6.238 -13.748 1.00 90.25 95 PRO A O 1
ATOM 751 N N . SER A 1 96 ? 17.211 7.614 -13.075 1.00 87.50 96 SER A N 1
ATOM 752 C CA . SER A 1 96 ? 16.609 6.685 -12.113 1.00 87.50 96 SER A CA 1
ATOM 753 C C . SER A 1 96 ? 15.947 5.499 -12.815 1.00 87.50 96 SER A C 1
ATOM 755 O O . SER A 1 96 ? 16.225 4.353 -12.451 1.00 87.50 96 SER A O 1
ATOM 757 N N . VAL A 1 97 ? 15.153 5.754 -13.861 1.00 90.00 97 VAL A N 1
ATOM 758 C CA . VAL A 1 97 ? 14.524 4.712 -14.687 1.00 90.00 97 VAL A CA 1
ATOM 759 C C . VAL A 1 97 ? 15.576 3.875 -15.395 1.00 90.00 97 VAL A C 1
ATOM 761 O O . VAL A 1 97 ? 15.494 2.651 -15.372 1.00 90.00 97 VAL A O 1
ATOM 764 N N . PHE A 1 98 ? 16.620 4.496 -15.944 1.00 90.81 98 PHE A N 1
ATOM 765 C CA . PHE A 1 98 ? 17.710 3.760 -16.570 1.00 90.81 98 PHE A CA 1
ATOM 766 C C . PHE A 1 98 ? 18.383 2.805 -15.580 1.00 90.81 98 PHE A C 1
ATOM 768 O O . PHE A 1 98 ? 18.529 1.619 -15.868 1.00 90.81 98 PHE A O 1
ATOM 775 N N . LYS A 1 99 ? 18.769 3.291 -14.395 1.00 90.31 99 LYS A N 1
ATOM 776 C CA . LYS A 1 99 ? 19.496 2.496 -13.396 1.00 90.31 99 LYS A CA 1
ATOM 777 C C . LYS A 1 99 ? 18.637 1.375 -12.805 1.00 90.31 99 LYS A C 1
ATOM 779 O O . LYS A 1 99 ? 19.064 0.221 -12.782 1.00 90.31 99 LYS A O 1
ATOM 784 N N . LEU A 1 100 ? 17.447 1.709 -12.306 1.00 90.69 100 LEU A N 1
ATOM 785 C CA . LEU A 1 100 ? 16.560 0.750 -11.643 1.00 90.69 100 LEU A CA 1
ATOM 786 C C . LEU A 1 100 ? 15.870 -0.156 -12.659 1.00 90.69 100 LEU A C 1
ATOM 788 O O . LEU A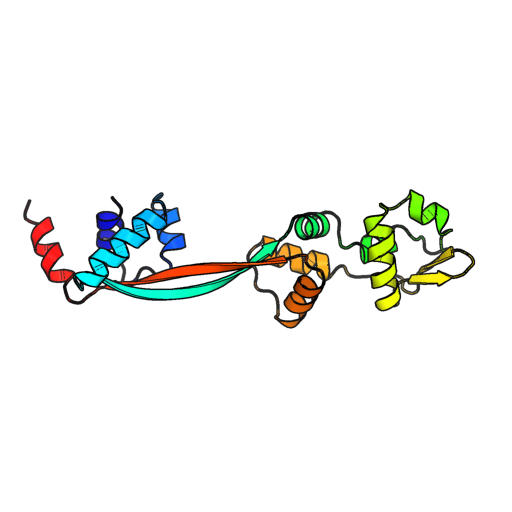 1 100 ? 15.864 -1.375 -12.490 1.00 90.69 100 LEU A O 1
ATOM 792 N N . GLY A 1 101 ? 15.349 0.433 -13.734 1.00 91.12 101 GLY A N 1
ATOM 793 C CA . GLY A 1 101 ? 14.663 -0.284 -14.797 1.00 91.12 101 GLY A CA 1
ATOM 794 C C . GLY A 1 101 ? 15.573 -1.290 -15.480 1.00 91.12 101 GLY A C 1
ATOM 795 O O . GLY A 1 101 ? 15.163 -2.432 -15.640 1.00 91.12 101 GLY A O 1
ATOM 796 N N . SER A 1 102 ? 16.827 -0.934 -15.790 1.00 90.88 102 SER A N 1
ATOM 797 C CA . SER A 1 102 ? 17.785 -1.888 -16.378 1.00 90.88 102 SER A CA 1
ATOM 798 C C . SER A 1 102 ? 18.041 -3.081 -15.460 1.00 90.88 102 SER A C 1
ATOM 800 O O . SER A 1 102 ? 18.017 -4.222 -15.911 1.00 90.88 102 SER A O 1
ATOM 802 N N . SER A 1 103 ? 18.240 -2.832 -14.162 1.00 90.31 103 SER A N 1
ATOM 803 C CA . SER A 1 103 ? 18.484 -3.892 -13.176 1.00 90.31 103 SER A CA 1
ATOM 804 C C . SER A 1 103 ? 17.310 -4.875 -13.101 1.00 90.31 103 SER A C 1
ATOM 806 O O . SER A 1 103 ? 17.491 -6.091 -13.214 1.00 90.31 103 SER A O 1
ATOM 808 N N . TRP A 1 104 ? 16.086 -4.356 -12.983 1.00 91.25 104 TRP A N 1
ATOM 809 C CA . TRP A 1 104 ? 14.883 -5.180 -12.882 1.00 91.25 104 TRP A CA 1
ATOM 810 C C . TRP A 1 104 ? 14.501 -5.848 -14.203 1.00 91.25 104 TRP A C 1
ATOM 812 O O . TRP A 1 104 ? 14.152 -7.028 -14.195 1.00 91.25 104 TRP A O 1
ATOM 822 N N . ALA A 1 105 ? 14.610 -5.150 -15.332 1.00 92.00 105 ALA A N 1
ATOM 823 C CA . ALA A 1 105 ? 14.282 -5.692 -16.647 1.00 92.00 105 ALA A CA 1
ATOM 824 C C . ALA A 1 105 ? 15.254 -6.810 -17.061 1.00 92.00 105 ALA A C 1
ATOM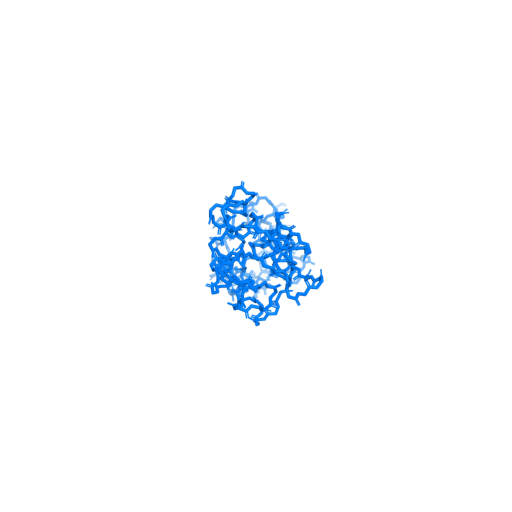 826 O O . ALA A 1 105 ? 14.808 -7.830 -17.584 1.00 92.00 105 ALA A O 1
ATOM 827 N N . VAL A 1 106 ? 16.553 -6.687 -16.758 1.00 92.31 106 VAL A N 1
ATOM 828 C CA . VAL A 1 106 ? 17.527 -7.776 -16.968 1.00 92.31 106 VAL A CA 1
ATOM 829 C C . VAL A 1 106 ? 17.237 -8.950 -16.031 1.00 92.31 106 VAL A C 1
ATOM 831 O O . VAL A 1 106 ? 17.189 -10.095 -16.480 1.00 92.31 106 VAL A O 1
ATOM 834 N N . LYS A 1 107 ? 16.961 -8.694 -14.742 1.00 90.06 107 LYS A N 1
ATOM 835 C CA . LYS A 1 107 ? 16.609 -9.747 -13.769 1.00 90.06 107 LYS A CA 1
ATOM 836 C C . LYS A 1 107 ? 15.350 -10.522 -14.177 1.00 90.06 107 LYS A C 1
ATOM 838 O O . LYS A 1 107 ? 15.296 -11.737 -14.002 1.00 90.06 107 LYS A O 1
ATOM 843 N N . LYS A 1 108 ? 14.358 -9.831 -14.747 1.00 90.25 108 LYS A N 1
ATOM 844 C CA . LYS A 1 108 ? 13.122 -10.412 -15.296 1.00 90.25 108 LYS A CA 1
ATOM 845 C C . LYS A 1 108 ? 13.293 -10.993 -16.709 1.00 90.25 108 LYS A C 1
ATOM 847 O O . LYS A 1 108 ? 12.334 -11.532 -17.250 1.00 90.25 108 LYS A O 1
ATOM 852 N N . LYS A 1 109 ? 14.498 -10.917 -17.292 1.00 92.44 109 LYS A N 1
ATOM 853 C CA . LYS A 1 109 ? 14.828 -11.363 -18.658 1.00 92.44 109 LYS A CA 1
ATOM 854 C C . LYS A 1 109 ? 13.971 -10.702 -19.746 1.00 92.44 109 LYS A C 1
ATOM 856 O O . LYS A 1 109 ? 13.691 -11.312 -20.771 1.00 92.44 109 LYS A O 1
ATOM 861 N N . TRP A 1 110 ? 13.547 -9.460 -19.526 1.00 94.12 110 TRP A N 1
ATOM 862 C CA . TRP A 1 110 ? 12.771 -8.681 -20.495 1.00 94.12 110 TRP A CA 1
ATOM 863 C C . TRP A 1 110 ? 13.655 -7.989 -21.526 1.00 94.12 110 TRP A C 1
ATOM 865 O O . TRP A 1 110 ? 13.262 -7.836 -22.682 1.00 94.12 110 TRP A O 1
ATOM 875 N N . VAL A 1 111 ? 14.852 -7.584 -21.106 1.00 92.81 111 VAL A N 1
ATOM 876 C CA . VAL A 1 111 ? 15.853 -6.941 -21.957 1.00 92.81 111 VAL A CA 1
ATOM 877 C C . VAL A 1 111 ? 17.219 -7.573 -21.734 1.00 92.81 111 VAL A C 1
ATOM 879 O O . VAL A 1 111 ? 17.495 -8.137 -20.672 1.00 92.81 111 VAL A O 1
ATOM 882 N N . GLU A 1 112 ? 18.087 -7.440 -22.725 1.00 92.31 112 GLU A N 1
ATOM 883 C CA . GLU A 1 112 ? 19.503 -7.770 -22.634 1.00 92.31 112 GLU A CA 1
ATOM 884 C C . GLU A 1 112 ? 20.332 -6.522 -22.916 1.00 92.31 112 GLU A C 1
ATOM 886 O O . GLU A 1 112 ? 20.056 -5.776 -23.853 1.00 92.31 112 GLU A O 1
ATOM 891 N N . ILE A 1 113 ? 21.346 -6.288 -22.085 1.00 88.62 113 ILE A N 1
ATOM 892 C CA . ILE A 1 113 ? 22.289 -5.183 -22.253 1.00 88.62 113 ILE A CA 1
ATOM 893 C C . ILE A 1 113 ? 23.598 -5.786 -22.749 1.00 88.62 113 ILE A C 1
ATOM 895 O O . ILE A 1 113 ? 24.349 -6.387 -21.979 1.00 88.62 113 ILE A O 1
ATOM 899 N N . GLY A 1 114 ? 23.842 -5.651 -24.048 1.00 85.81 114 GLY A N 1
ATOM 900 C CA . GLY A 1 114 ? 25.053 -6.108 -24.715 1.00 85.81 114 GLY A CA 1
ATOM 901 C C . GLY A 1 114 ? 26.064 -4.983 -24.928 1.00 85.81 114 GLY A C 1
ATOM 902 O O . GLY A 1 114 ? 25.838 -3.823 -24.586 1.00 85.81 114 GLY A O 1
ATOM 903 N N . ARG A 1 115 ? 27.195 -5.321 -25.560 1.00 79.12 115 ARG A N 1
ATOM 904 C CA . ARG A 1 115 ? 28.215 -4.330 -25.954 1.00 79.12 115 ARG A CA 1
ATOM 905 C C . ARG A 1 115 ? 27.714 -3.338 -27.008 1.00 79.12 115 ARG A C 1
ATOM 907 O O . ARG A 1 115 ? 28.198 -2.218 -27.043 1.00 79.12 115 ARG A O 1
ATOM 914 N N . GLN A 1 116 ? 26.781 -3.763 -27.860 1.00 77.69 116 GLN A N 1
ATOM 915 C CA . GLN A 1 116 ? 26.253 -2.963 -28.972 1.00 77.69 116 GLN A CA 1
ATOM 916 C C . GLN A 1 116 ? 25.012 -2.135 -28.598 1.00 77.69 116 GLN A C 1
ATOM 918 O O . GLN A 1 116 ? 24.601 -1.284 -29.378 1.00 77.69 116 GLN A O 1
ATOM 923 N N . GLY A 1 117 ? 24.414 -2.360 -27.423 1.00 88.12 117 GLY A N 1
ATOM 924 C CA . GLY A 1 117 ? 23.191 -1.674 -27.012 1.00 88.12 117 GLY A CA 1
ATOM 925 C C . GLY A 1 117 ? 22.278 -2.536 -26.148 1.00 88.12 117 GLY A C 1
ATOM 926 O O . GLY A 1 117 ? 22.693 -3.556 -25.594 1.00 88.12 117 GLY A O 1
ATOM 927 N N . VAL A 1 118 ? 21.028 -2.101 -26.028 1.00 91.69 118 VAL A N 1
ATOM 928 C CA . VAL A 1 118 ? 19.963 -2.772 -25.281 1.00 91.69 118 VAL A CA 1
ATOM 929 C C . VAL A 1 118 ? 18.939 -3.333 -26.261 1.00 91.69 118 VAL A C 1
ATOM 931 O O . VAL A 1 118 ? 18.449 -2.600 -27.118 1.00 91.69 118 VAL A O 1
ATOM 934 N N . SER A 1 119 ? 18.600 -4.614 -26.128 1.00 92.88 119 SER A N 1
ATOM 935 C CA . SER A 1 119 ? 17.616 -5.306 -26.969 1.00 92.88 119 SER A CA 1
ATOM 936 C C . SER A 1 119 ? 16.485 -5.906 -26.133 1.00 92.88 119 SER A C 1
ATOM 938 O O . SER A 1 119 ? 16.674 -6.265 -24.967 1.00 92.88 119 SER A O 1
ATOM 940 N N . ARG A 1 120 ? 15.287 -6.014 -26.720 1.00 93.62 120 ARG A N 1
ATOM 941 C CA . ARG A 1 120 ? 14.155 -6.718 -26.100 1.00 93.62 120 ARG A CA 1
ATOM 942 C C . ARG A 1 120 ? 14.334 -8.232 -26.239 1.00 93.62 120 ARG A C 1
ATOM 944 O O . ARG A 1 120 ? 14.723 -8.728 -27.291 1.00 93.62 120 ARG A O 1
ATOM 951 N N . LYS A 1 121 ? 14.014 -8.970 -25.176 1.00 93.25 121 LYS A N 1
ATOM 952 C CA . LYS A 1 121 ? 13.962 -10.446 -25.158 1.00 93.25 121 LYS A CA 1
ATOM 953 C C . LYS A 1 121 ? 12.542 -10.996 -25.223 1.00 93.25 121 LYS A C 1
ATOM 955 O O . LYS A 1 121 ? 12.358 -12.182 -25.474 1.00 93.25 121 LYS A O 1
ATOM 960 N N . VAL A 1 122 ? 11.558 -10.140 -24.982 1.00 92.88 122 VAL A N 1
ATOM 961 C CA . VAL A 1 122 ? 10.132 -10.459 -25.024 1.00 92.88 122 VAL A CA 1
ATOM 962 C C . VAL A 1 122 ? 9.408 -9.382 -25.818 1.00 92.88 122 VAL A C 1
ATOM 964 O O . VAL A 1 122 ? 9.879 -8.249 -25.905 1.00 92.88 122 VAL A O 1
ATOM 967 N N . GLU A 1 123 ? 8.269 -9.734 -26.400 1.00 89.06 123 GLU A N 1
ATOM 968 C CA . GLU A 1 123 ? 7.466 -8.801 -27.192 1.00 89.06 123 GLU A CA 1
ATOM 969 C C . GLU A 1 123 ? 6.588 -7.909 -26.300 1.00 89.06 123 GLU A C 1
ATOM 971 O O . GLU A 1 123 ? 6.477 -6.705 -26.529 1.00 89.06 123 GLU A O 1
ATOM 976 N N . HIS A 1 124 ? 6.041 -8.491 -25.228 1.00 89.56 124 HIS A N 1
ATOM 977 C CA . HIS A 1 124 ? 5.085 -7.854 -24.327 1.00 89.56 124 HIS A CA 1
ATOM 978 C C . HIS A 1 124 ? 5.477 -8.071 -22.861 1.00 89.56 124 HIS A C 1
ATOM 980 O O . HIS A 1 124 ? 6.005 -9.122 -22.492 1.00 89.56 124 HIS A O 1
ATOM 986 N N . VAL A 1 125 ? 5.196 -7.074 -22.018 1.00 93.06 125 VAL A N 1
ATOM 987 C CA . VAL A 1 125 ? 5.403 -7.124 -20.563 1.00 93.06 125 VAL A CA 1
ATOM 988 C C . VAL A 1 125 ? 4.191 -6.546 -19.843 1.00 93.06 125 VAL A C 1
ATOM 990 O O . VAL A 1 125 ? 3.572 -5.597 -20.319 1.00 93.06 125 VAL A O 1
ATOM 993 N N . GLU A 1 126 ? 3.883 -7.095 -18.672 1.00 91.31 126 GLU A N 1
ATOM 994 C CA . GLU A 1 126 ? 2.826 -6.594 -17.793 1.00 91.31 126 GLU A CA 1
ATOM 995 C C . GLU A 1 126 ? 3.418 -5.828 -16.609 1.00 91.31 126 GLU A C 1
ATOM 997 O O . GLU A 1 126 ? 4.332 -6.309 -15.928 1.00 91.31 126 GLU A O 1
ATOM 1002 N N . ASP A 1 127 ? 2.852 -4.657 -16.312 1.00 92.81 127 ASP A N 1
ATOM 1003 C CA . ASP A 1 127 ? 3.269 -3.833 -15.179 1.00 92.81 127 ASP A CA 1
ATOM 1004 C C . ASP A 1 127 ? 2.541 -4.206 -13.883 1.00 92.81 127 ASP A C 1
ATOM 1006 O O . ASP A 1 127 ? 1.719 -3.460 -13.351 1.00 92.81 127 ASP A O 1
ATOM 1010 N N . LYS A 1 128 ? 2.847 -5.393 -13.354 1.00 91.88 128 LYS A N 1
ATOM 1011 C CA . LYS A 1 128 ? 2.228 -5.873 -12.106 1.00 91.88 128 LYS A CA 1
ATOM 1012 C C . LYS A 1 128 ? 2.482 -4.934 -10.925 1.00 91.88 128 LYS A C 1
ATOM 1014 O O . LYS A 1 128 ? 1.608 -4.749 -10.091 1.00 91.88 128 LYS A O 1
ATOM 1019 N N . ILE A 1 129 ? 3.651 -4.290 -10.890 1.00 92.94 129 ILE A N 1
ATOM 1020 C CA . ILE A 1 129 ? 4.012 -3.336 -9.836 1.00 92.94 129 ILE A CA 1
ATOM 1021 C C . ILE A 1 129 ? 3.079 -2.128 -9.865 1.00 92.94 129 ILE A C 1
ATOM 1023 O O . ILE A 1 129 ? 2.550 -1.756 -8.821 1.00 92.94 129 ILE A O 1
ATOM 1027 N N . GLN A 1 130 ? 2.837 -1.549 -11.044 1.00 94.50 130 GLN A N 1
ATOM 1028 C CA . GLN A 1 130 ? 1.878 -0.456 -11.189 1.00 94.50 130 GLN A CA 1
ATOM 1029 C C . GLN A 1 130 ? 0.476 -0.875 -10.732 1.00 94.50 130 GLN A C 1
ATOM 1031 O O . GLN A 1 130 ? -0.154 -0.141 -9.973 1.00 94.50 130 GLN A O 1
ATOM 1036 N N . VAL A 1 131 ? 0.012 -2.066 -11.129 1.00 93.62 131 VAL A N 1
ATOM 1037 C CA . VAL A 1 131 ? -1.305 -2.588 -10.726 1.00 93.62 131 VAL A CA 1
ATOM 1038 C C . VAL A 1 131 ? -1.413 -2.712 -9.205 1.00 93.62 131 VAL A C 1
ATOM 1040 O O . VAL A 1 131 ? -2.390 -2.241 -8.625 1.00 93.62 131 VAL A O 1
ATOM 1043 N N . PHE A 1 132 ? -0.410 -3.285 -8.538 1.00 93.62 132 PHE A N 1
ATOM 1044 C CA . PHE A 1 132 ? -0.422 -3.434 -7.080 1.00 93.62 132 PHE A CA 1
ATOM 1045 C C . PHE A 1 132 ? -0.374 -2.088 -6.355 1.00 93.62 132 PHE A C 1
ATOM 1047 O O . PHE A 1 132 ? -1.089 -1.887 -5.375 1.00 93.62 132 PHE A O 1
ATOM 1054 N N . LEU A 1 133 ? 0.417 -1.133 -6.848 1.00 94.25 133 LEU A N 1
ATOM 1055 C CA . LEU A 1 133 ? 0.454 0.217 -6.282 1.00 94.25 133 LEU A CA 1
ATOM 1056 C C . LEU A 1 133 ? -0.907 0.912 -6.411 1.00 94.25 133 LEU A C 1
ATOM 1058 O O . LEU A 1 133 ? -1.388 1.491 -5.441 1.00 94.25 133 LEU A O 1
ATOM 1062 N N .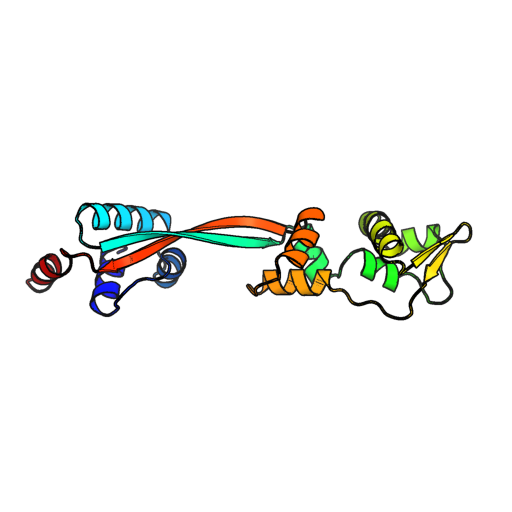 GLN A 1 134 ? -1.565 0.791 -7.564 1.00 93.75 134 GLN A N 1
ATOM 1063 C CA . GLN A 1 134 ? -2.917 1.317 -7.767 1.00 93.75 134 GLN A CA 1
ATOM 1064 C C . GLN A 1 134 ? -3.953 0.608 -6.886 1.00 93.75 134 GLN A C 1
ATOM 1066 O O . GLN A 1 134 ? -4.893 1.241 -6.411 1.00 93.75 134 GLN A O 1
ATOM 1071 N N . GLN A 1 135 ? -3.814 -0.695 -6.636 1.00 92.38 135 GLN A N 1
ATOM 1072 C CA . GLN A 1 135 ? -4.689 -1.410 -5.704 1.00 92.38 135 GLN A CA 1
ATOM 1073 C C . GLN A 1 135 ? -4.566 -0.851 -4.285 1.00 92.38 135 GLN A C 1
ATOM 1075 O O . GLN A 1 135 ? -5.592 -0.550 -3.678 1.00 92.38 135 GLN A O 1
ATOM 1080 N N . ILE A 1 136 ? -3.341 -0.631 -3.799 1.00 91.25 136 ILE A N 1
ATOM 1081 C CA . ILE A 1 136 ? -3.101 -0.044 -2.472 1.00 91.25 136 ILE A CA 1
ATOM 1082 C C . ILE A 1 136 ? -3.637 1.393 -2.406 1.00 91.25 136 ILE A C 1
ATOM 1084 O O . ILE A 1 136 ? -4.286 1.750 -1.427 1.00 91.25 136 ILE A O 1
ATOM 1088 N N . GLU A 1 137 ? -3.440 2.203 -3.452 1.00 89.75 137 GLU A N 1
ATOM 1089 C CA . GLU A 1 137 ? -3.972 3.576 -3.518 1.00 89.75 137 GLU A CA 1
ATOM 1090 C C . GLU A 1 137 ? -5.508 3.609 -3.439 1.00 89.75 137 GLU A C 1
ATOM 1092 O O . GLU A 1 137 ? -6.080 4.496 -2.813 1.00 89.75 137 GLU A O 1
ATOM 1097 N N . ASN A 1 138 ? -6.176 2.600 -4.005 1.00 87.88 138 ASN A N 1
ATOM 1098 C CA . ASN A 1 138 ? -7.631 2.441 -3.957 1.00 87.88 138 ASN A CA 1
ATOM 1099 C C . ASN A 1 138 ? -8.136 1.691 -2.708 1.00 87.88 138 ASN A C 1
ATOM 1101 O O . ASN A 1 138 ? -9.305 1.302 -2.665 1.00 87.88 138 ASN A O 1
ATOM 1105 N N . GLY A 1 139 ? -7.276 1.423 -1.719 1.00 83.31 139 GLY A N 1
ATOM 1106 C CA . GLY A 1 139 ? -7.649 0.711 -0.492 1.00 83.31 139 GLY A CA 1
ATOM 1107 C C . GLY A 1 139 ? -8.006 -0.767 -0.696 1.00 83.31 139 GLY A C 1
ATOM 1108 O O . GLY A 1 139 ? -8.690 -1.355 0.139 1.00 83.31 139 GLY A O 1
ATOM 1109 N N . LYS A 1 140 ? -7.577 -1.380 -1.806 1.00 86.44 140 LYS A N 1
ATOM 1110 C CA . LYS A 1 140 ? -7.774 -2.811 -2.073 1.00 86.44 140 LYS A CA 1
ATOM 1111 C C . LYS A 1 140 ? -6.683 -3.643 -1.404 1.00 86.44 140 LYS A C 1
ATOM 1113 O O . LYS A 1 140 ? -5.549 -3.199 -1.233 1.00 86.44 140 LYS A O 1
ATOM 1118 N N . VAL A 1 141 ? -7.034 -4.881 -1.063 1.00 8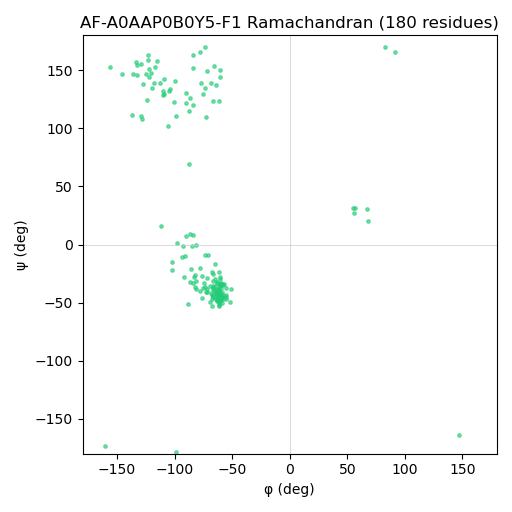3.19 141 VAL A N 1
ATOM 1119 C CA . VAL A 1 141 ? -6.103 -5.853 -0.482 1.00 83.19 141 VAL A CA 1
ATOM 1120 C C . VAL A 1 141 ? -5.149 -6.362 -1.562 1.00 83.19 141 VAL A C 1
ATOM 1122 O O . VAL A 1 141 ? -5.579 -6.696 -2.664 1.00 83.19 141 VAL A O 1
ATOM 1125 N N . VAL A 1 142 ? -3.862 -6.417 -1.223 1.00 88.44 142 VAL A N 1
ATOM 1126 C CA . VAL A 1 142 ? -2.790 -6.992 -2.044 1.00 88.44 142 VAL A CA 1
ATOM 1127 C C . VAL A 1 142 ? -2.179 -8.159 -1.276 1.00 88.44 142 VAL A C 1
ATOM 1129 O O . VAL A 1 142 ? -1.987 -8.059 -0.063 1.00 88.44 142 VAL A O 1
ATOM 1132 N N . ASP A 1 143 ? -1.878 -9.253 -1.972 1.00 89.50 143 ASP A N 1
ATOM 1133 C CA . ASP A 1 143 ? -1.314 -10.460 -1.371 1.00 89.50 143 ASP A CA 1
ATOM 1134 C C . ASP A 1 143 ? 0.046 -10.203 -0.700 1.00 89.50 143 ASP A C 1
ATOM 1136 O O . ASP A 1 143 ? 0.850 -9.371 -1.133 1.00 89.50 143 ASP A O 1
ATOM 1140 N N . GLU A 1 144 ? 0.350 -10.969 0.350 1.00 88.06 144 GLU A N 1
ATOM 1141 C CA . GLU A 1 144 ? 1.568 -10.790 1.154 1.00 88.06 144 GLU A CA 1
ATOM 1142 C C . GLU A 1 144 ? 2.858 -10.902 0.332 1.00 88.06 144 GLU A C 1
ATOM 1144 O O . GLU A 1 144 ? 3.829 -10.180 0.579 1.00 88.06 144 GLU A O 1
ATOM 1149 N N . LYS A 1 145 ? 2.861 -11.782 -0.676 1.00 89.62 145 LYS A N 1
ATOM 1150 C CA . LYS A 1 145 ? 3.989 -11.974 -1.594 1.00 89.62 145 LYS 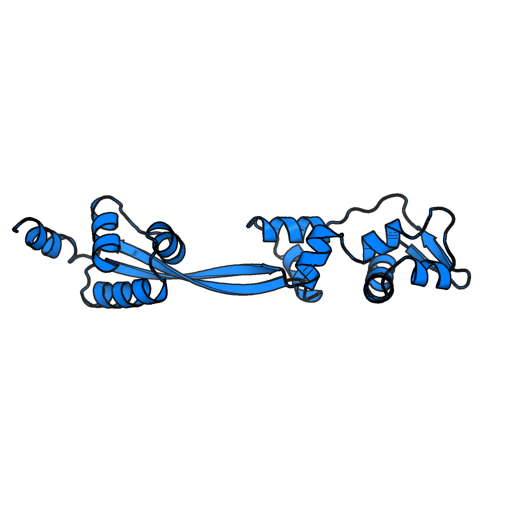A CA 1
ATOM 1151 C C . LYS A 1 145 ? 4.279 -10.709 -2.404 1.00 89.62 145 LYS A C 1
ATOM 1153 O O . LYS A 1 145 ? 5.439 -10.312 -2.526 1.00 89.62 145 LYS A O 1
ATOM 1158 N N . ASP A 1 146 ? 3.237 -10.072 -2.922 1.00 90.56 146 ASP A N 1
ATOM 1159 C CA . ASP A 1 146 ? 3.355 -8.877 -3.755 1.00 90.56 146 ASP A CA 1
ATOM 1160 C C . ASP A 1 146 ? 3.674 -7.649 -2.891 1.00 90.56 146 ASP A C 1
ATOM 1162 O O . ASP A 1 146 ? 4.542 -6.840 -3.233 1.00 90.56 146 ASP A O 1
ATOM 1166 N N . LEU A 1 147 ? 3.096 -7.572 -1.687 1.00 90.19 147 LEU A N 1
ATOM 1167 C CA . LEU A 1 147 ? 3.493 -6.594 -0.674 1.00 90.19 147 LEU A CA 1
ATOM 1168 C C . LEU A 1 147 ? 4.974 -6.726 -0.296 1.00 90.19 147 LEU A C 1
ATOM 1170 O O . LEU A 1 147 ? 5.647 -5.708 -0.138 1.00 90.19 147 LEU A O 1
ATOM 1174 N N . ALA A 1 148 ? 5.515 -7.940 -0.161 1.00 90.75 148 ALA A N 1
ATOM 1175 C CA . ALA A 1 148 ? 6.934 -8.142 0.137 1.00 90.75 148 ALA A CA 1
ATOM 1176 C C . ALA A 1 148 ? 7.840 -7.581 -0.972 1.00 90.75 148 ALA A C 1
ATOM 1178 O O . ALA A 1 148 ? 8.857 -6.944 -0.675 1.00 90.75 148 ALA A O 1
ATOM 1179 N N . GLU A 1 149 ? 7.453 -7.736 -2.242 1.00 90.25 149 GLU A N 1
ATOM 1180 C CA . GLU A 1 149 ? 8.175 -7.135 -3.364 1.00 90.25 149 GLU A CA 1
ATOM 1181 C C . GLU A 1 149 ? 8.149 -5.599 -3.287 1.00 90.25 149 GLU A C 1
ATOM 1183 O O . GLU A 1 149 ? 9.208 -4.963 -3.353 1.00 90.25 149 GLU A O 1
ATOM 1188 N N . LEU A 1 150 ? 6.981 -4.993 -3.049 1.00 92.06 150 LEU A N 1
ATOM 1189 C CA . LEU A 1 150 ? 6.837 -3.538 -2.902 1.00 92.06 150 LEU A CA 1
ATOM 1190 C C . LEU A 1 150 ? 7.615 -2.981 -1.695 1.00 92.06 150 LEU A C 1
ATOM 1192 O O . LEU A 1 150 ? 8.237 -1.916 -1.797 1.00 92.06 150 LEU A O 1
ATOM 1196 N N . LYS A 1 151 ? 7.645 -3.716 -0.573 1.00 91.56 151 LYS A N 1
ATOM 1197 C CA . LYS A 1 151 ? 8.451 -3.386 0.618 1.00 91.56 151 LYS A CA 1
ATOM 1198 C C . LYS A 1 151 ? 9.942 -3.422 0.307 1.00 91.56 151 LYS A C 1
ATOM 1200 O O . LYS A 1 151 ? 10.653 -2.476 0.645 1.00 91.56 151 LYS A O 1
ATOM 1205 N N . SER A 1 152 ? 10.417 -4.469 -0.374 1.00 89.12 152 SER A N 1
ATOM 1206 C CA . SER A 1 152 ? 11.838 -4.615 -0.731 1.00 89.12 152 SER A CA 1
ATOM 1207 C C . SER A 1 152 ? 12.337 -3.461 -1.608 1.00 89.12 152 SER A C 1
ATOM 1209 O O . SER A 1 152 ? 13.476 -3.011 -1.480 1.00 89.12 152 SER A O 1
ATOM 1211 N N . ARG A 1 153 ? 11.443 -2.931 -2.450 1.00 88.44 153 ARG A N 1
ATOM 1212 C CA . ARG A 1 153 ? 11.678 -1.798 -3.349 1.00 88.44 153 ARG A CA 1
ATOM 1213 C C . ARG A 1 153 ? 11.462 -0.437 -2.681 1.00 88.44 153 ARG A C 1
ATOM 1215 O O . ARG A 1 153 ? 11.653 0.577 -3.336 1.00 88.44 153 ARG A O 1
ATOM 1222 N N . LYS A 1 154 ? 11.075 -0.403 -1.399 1.00 90.75 154 LYS A N 1
ATOM 1223 C CA . LYS A 1 154 ? 10.766 0.812 -0.628 1.00 90.75 154 LYS A CA 1
ATOM 1224 C C . LYS A 1 154 ? 9.694 1.700 -1.278 1.00 90.75 154 LYS A C 1
ATOM 1226 O O . LYS A 1 154 ? 9.720 2.905 -1.065 1.00 90.75 154 LYS A O 1
ATOM 1231 N N . LEU A 1 155 ? 8.738 1.113 -2.001 1.00 92.81 155 LEU A N 1
ATOM 1232 C CA . LEU A 1 155 ? 7.668 1.853 -2.696 1.00 92.81 155 LEU A CA 1
ATOM 1233 C C . LEU A 1 155 ? 6.468 2.158 -1.801 1.00 92.81 155 LEU A C 1
ATOM 1235 O O . LEU A 1 155 ? 5.696 3.076 -2.074 1.00 92.81 155 LEU A O 1
ATOM 1239 N N . ILE A 1 156 ? 6.331 1.394 -0.723 1.00 94.00 156 ILE A N 1
ATOM 1240 C CA . ILE A 1 156 ? 5.271 1.547 0.262 1.00 94.00 156 ILE A CA 1
ATOM 1241 C C . ILE A 1 156 ? 5.851 1.759 1.657 1.00 94.00 156 ILE A C 1
ATOM 1243 O O . ILE A 1 156 ? 7.009 1.429 1.943 1.00 94.00 156 ILE A O 1
ATOM 1247 N N . GLU A 1 157 ? 5.039 2.338 2.526 1.00 92.62 157 GLU A N 1
ATOM 1248 C CA . GLU A 1 157 ? 5.288 2.485 3.951 1.00 92.62 157 GLU A CA 1
ATOM 1249 C C . GLU A 1 157 ? 4.171 1.826 4.757 1.00 92.62 157 GLU A C 1
ATOM 1251 O O . GLU A 1 157 ? 3.006 1.836 4.363 1.00 92.62 157 GLU A O 1
ATOM 1256 N N . TYR A 1 158 ? 4.558 1.240 5.886 1.00 89.62 158 TYR A N 1
ATOM 1257 C CA . TYR A 1 158 ? 3.630 0.698 6.864 1.00 89.62 158 TYR A CA 1
ATOM 1258 C C . TYR A 1 158 ? 3.217 1.806 7.825 1.00 89.62 158 TYR A C 1
ATOM 1260 O O . TYR A 1 158 ? 4.085 2.424 8.448 1.00 89.62 158 TYR A O 1
ATOM 1268 N N . LYS A 1 159 ? 1.914 2.027 7.981 1.00 87.12 159 LYS A N 1
ATOM 1269 C CA . LYS A 1 159 ? 1.373 2.874 9.044 1.00 87.12 159 LYS A CA 1
ATOM 1270 C C . LYS A 1 159 ? 0.290 2.079 9.768 1.00 87.12 159 LYS A C 1
ATOM 1272 O O . LYS A 1 159 ? -0.766 1.851 9.185 1.00 87.12 159 LYS A O 1
ATOM 1277 N N . PRO A 1 160 ? 0.539 1.623 11.007 1.00 86.44 160 PRO A N 1
ATOM 1278 C CA . PRO A 1 160 ? -0.490 0.938 11.769 1.00 86.44 160 PRO A CA 1
ATOM 1279 C C . PRO A 1 160 ? -1.604 1.931 12.088 1.00 86.44 160 PRO A C 1
ATOM 1281 O O . PRO A 1 160 ? -1.353 2.964 12.714 1.00 86.44 160 PRO A O 1
ATOM 1284 N N . LEU A 1 161 ? -2.829 1.608 11.687 1.00 85.88 161 LEU A N 1
ATOM 1285 C CA . LEU A 1 161 ? -4.000 2.332 12.150 1.00 85.88 161 LEU A CA 1
ATOM 1286 C C . LEU A 1 161 ? -4.455 1.689 13.455 1.00 85.88 161 LEU A C 1
ATOM 1288 O O . LEU A 1 161 ? -4.837 0.519 13.484 1.00 85.88 161 LEU A O 1
ATOM 1292 N N . LYS A 1 162 ? -4.379 2.447 14.546 1.00 90.19 162 LYS A N 1
ATOM 1293 C CA . LYS A 1 162 ? -4.899 2.025 15.846 1.00 90.19 162 LYS A CA 1
ATOM 1294 C C . LYS A 1 162 ? -6.254 2.667 16.079 1.00 90.19 162 LYS A C 1
ATOM 1296 O O . LYS A 1 162 ? -6.461 3.836 15.744 1.00 90.19 162 LYS A O 1
ATOM 1301 N N . GLY A 1 163 ? -7.157 1.902 16.666 1.00 92.88 163 GLY A N 1
ATOM 1302 C CA . GLY A 1 163 ? -8.499 2.358 16.977 1.00 92.88 163 GLY A CA 1
ATOM 1303 C C . GLY A 1 163 ? -9.153 1.489 18.037 1.00 92.88 163 GLY A C 1
ATOM 1304 O O . GLY A 1 163 ? -8.524 0.612 18.632 1.00 92.88 163 GLY A O 1
ATOM 1305 N N . TYR A 1 164 ? -10.433 1.757 18.266 1.00 94.88 164 TYR A N 1
ATOM 1306 C CA . TYR A 1 164 ? -11.252 1.023 19.217 1.00 94.88 164 TYR A CA 1
ATOM 1307 C C . TYR A 1 164 ? -12.527 0.541 18.541 1.00 94.88 164 TYR A C 1
ATOM 1309 O O . TYR A 1 164 ? -13.189 1.299 17.830 1.00 94.88 164 TYR A O 1
ATOM 1317 N N . THR A 1 165 ? -12.894 -0.696 18.838 1.00 94.69 165 THR A N 1
ATOM 1318 C CA . THR A 1 165 ? -14.252 -1.196 18.680 1.00 94.69 165 THR A CA 1
ATOM 1319 C C . THR A 1 165 ? -14.994 -0.938 19.985 1.00 94.69 165 THR A C 1
ATOM 1321 O O . THR A 1 165 ? -14.571 -1.396 21.047 1.00 94.69 165 THR A O 1
ATOM 1324 N N . LEU A 1 166 ? -16.096 -0.195 19.916 1.00 95.25 166 LEU A N 1
ATOM 1325 C CA . LEU A 1 166 ? -16.911 0.159 21.074 1.00 95.25 166 LEU A CA 1
ATOM 1326 C C . LEU A 1 166 ? -18.191 -0.661 21.078 1.00 95.25 166 LEU A C 1
ATOM 1328 O O . LEU A 1 166 ? -18.900 -0.723 20.075 1.00 95.25 166 LEU A O 1
ATOM 1332 N N . ARG A 1 167 ? -18.520 -1.238 22.225 1.00 93.44 167 ARG A N 1
ATOM 1333 C CA . ARG A 1 167 ? -19.793 -1.904 22.493 1.00 93.44 167 ARG A CA 1
ATOM 1334 C C . ARG A 1 167 ? -20.457 -1.267 23.701 1.00 93.44 167 ARG A C 1
ATOM 1336 O O . ARG A 1 167 ? -19.834 -0.563 24.496 1.00 93.44 167 ARG A O 1
ATOM 1343 N N . ARG A 1 168 ? -21.752 -1.527 23.847 1.00 91.06 168 ARG A N 1
ATOM 1344 C CA . ARG A 1 168 ? -22.517 -1.092 25.016 1.00 91.06 168 ARG A CA 1
ATOM 1345 C C . ARG A 1 168 ? -21.940 -1.729 26.281 1.00 91.06 168 ARG A C 1
ATOM 1347 O O . ARG A 1 168 ? -21.865 -2.951 26.376 1.00 91.06 168 ARG A O 1
ATOM 1354 N N . GLY A 1 169 ? -21.554 -0.896 27.242 1.00 86.50 169 GLY A N 1
ATOM 1355 C CA . GLY A 1 169 ? -21.132 -1.342 28.563 1.00 86.50 169 GLY A CA 1
ATOM 1356 C C . GLY A 1 169 ? -22.332 -1.568 29.490 1.00 86.50 169 GLY A C 1
ATOM 1357 O O . GLY A 1 169 ? -23.432 -1.058 29.238 1.00 86.50 169 GLY A O 1
ATOM 1358 N N . PRO A 1 170 ? -22.145 -2.302 30.598 1.00 83.75 170 PRO A N 1
ATOM 1359 C CA . PRO A 1 170 ? -23.224 -2.653 31.521 1.00 83.75 170 PRO A CA 1
ATOM 1360 C C . PRO A 1 170 ? -23.910 -1.431 32.157 1.00 83.75 170 PRO A C 1
ATOM 1362 O O . PRO A 1 170 ? -25.100 -1.490 32.475 1.00 83.75 170 PRO A O 1
ATOM 1365 N N . LYS A 1 171 ? -23.206 -0.299 32.315 1.00 83.81 171 LYS A N 1
ATOM 1366 C CA . LYS A 1 171 ? -23.750 0.911 32.960 1.00 83.81 171 LYS A CA 1
ATOM 1367 C C . LYS A 1 171 ? -24.383 1.917 31.995 1.00 83.81 171 LYS A C 1
ATOM 1369 O O . LYS A 1 171 ? -24.949 2.913 32.453 1.00 83.81 171 LYS A O 1
ATOM 1374 N N . LEU A 1 172 ? -24.383 1.653 30.685 1.00 76.00 172 LEU A N 1
ATOM 1375 C CA . LEU A 1 172 ? -24.977 2.547 29.679 1.00 76.00 172 LEU A CA 1
ATOM 1376 C C . LEU A 1 172 ? -26.456 2.858 29.971 1.00 76.00 172 LEU A C 1
ATOM 1378 O O . LEU A 1 172 ? -26.885 4.015 29.967 1.00 76.00 172 LEU A O 1
ATOM 1382 N N . PHE A 1 173 ? -27.228 1.823 30.307 1.00 62.88 173 PHE A N 1
ATOM 1383 C CA . PHE A 1 173 ? -28.669 1.918 30.557 1.00 62.88 173 PHE A CA 1
ATOM 1384 C C . PHE A 1 173 ? -29.026 2.725 31.814 1.00 62.88 173 PHE A C 1
ATOM 1386 O O . PHE A 1 173 ? -30.128 3.270 31.908 1.00 62.88 173 PHE A O 1
ATOM 1393 N N . GLN A 1 174 ? -28.108 2.845 32.778 1.00 60.69 174 GLN A N 1
ATOM 1394 C CA . GLN A 1 174 ? -28.338 3.649 33.981 1.00 60.69 174 GLN A CA 1
ATOM 1395 C C . GLN A 1 174 ? -28.213 5.151 33.700 1.00 60.69 174 GLN A C 1
ATOM 1397 O O . GLN A 1 174 ? -28.868 5.961 34.358 1.00 60.69 174 GLN A O 1
ATOM 1402 N N . ARG A 1 175 ? -27.422 5.529 32.690 1.00 58.31 175 ARG A N 1
ATOM 1403 C CA . ARG A 1 175 ? -27.162 6.931 32.342 1.00 58.31 175 ARG A CA 1
ATOM 1404 C C . ARG A 1 175 ? -28.215 7.506 31.387 1.00 58.31 175 ARG A C 1
ATOM 1406 O O . ARG A 1 175 ? -28.593 8.664 31.544 1.00 58.31 175 ARG A O 1
ATOM 1413 N N . GLY A 1 176 ? -28.790 6.689 30.496 1.00 52.62 176 GLY A N 1
ATOM 1414 C CA . GLY A 1 176 ? -29.891 7.097 29.604 1.00 52.62 176 GLY A CA 1
ATOM 1415 C C . GLY A 1 176 ? -31.161 7.558 30.340 1.00 52.62 176 GLY A C 1
ATOM 1416 O O . GLY A 1 176 ? -31.792 8.533 29.938 1.00 52.62 176 GLY A O 1
ATOM 1417 N N . LYS A 1 177 ? -31.478 6.953 31.497 1.00 48.09 177 LYS A N 1
ATOM 1418 C CA . LYS A 1 177 ? -32.601 7.378 32.362 1.00 48.09 177 LYS A CA 1
ATOM 1419 C C . LYS A 1 177 ? -32.429 8.778 32.965 1.00 48.09 177 LYS A C 1
ATOM 1421 O O . LYS A 1 177 ? -33.397 9.349 33.460 1.00 48.09 177 LYS A O 1
ATOM 1426 N N . ARG A 1 178 ? -31.207 9.319 32.957 1.00 47.62 178 ARG A N 1
ATOM 1427 C CA . ARG A 1 178 ? -30.881 10.636 33.516 1.00 47.62 178 ARG A CA 1
ATOM 1428 C C . ARG A 1 178 ? -30.979 11.753 32.470 1.00 47.62 178 ARG A C 1
ATOM 1430 O O . ARG A 1 178 ? -31.291 12.874 32.842 1.00 47.62 178 ARG A O 1
ATOM 1437 N N . LEU A 1 179 ? -30.773 11.431 31.189 1.00 46.56 179 LEU A N 1
ATOM 1438 C CA . LEU A 1 179 ? -30.898 12.367 30.062 1.00 46.56 179 LEU A CA 1
ATOM 1439 C C . LEU A 1 179 ? -32.348 12.560 29.584 1.00 46.56 179 LEU A C 1
ATOM 1441 O O . LEU A 1 179 ? -32.670 13.629 29.095 1.00 46.56 179 LEU A O 1
ATOM 1445 N N . GLN A 1 180 ? -33.243 11.584 29.780 1.00 40.56 180 GLN A N 1
ATOM 1446 C CA . GLN A 1 180 ? -34.679 11.721 29.452 1.00 40.56 180 GLN A CA 1
ATOM 1447 C C . GLN A 1 180 ? -35.517 12.401 30.553 1.00 40.56 180 GLN A C 1
ATOM 1449 O O . GLN A 1 180 ? -36.744 12.371 30.514 1.00 40.56 180 GLN A O 1
ATOM 1454 N N . ARG A 1 181 ? -34.868 12.948 31.586 1.00 39.25 181 ARG A N 1
ATOM 1455 C CA . ARG A 1 181 ? -35.523 13.581 32.744 1.00 39.25 181 ARG A CA 1
ATOM 1456 C C . ARG A 1 181 ? -35.312 15.098 32.810 1.00 39.25 181 ARG A C 1
ATOM 1458 O O . ARG A 1 181 ? -35.541 15.677 33.870 1.00 39.25 181 ARG A O 1
ATOM 1465 N N . ILE A 1 182 ? -34.878 15.708 31.709 1.00 38.44 182 ILE A N 1
ATOM 1466 C CA . ILE A 1 182 ? -34.745 17.161 31.545 1.00 38.44 182 ILE A CA 1
ATOM 1467 C C . ILE A 1 182 ? -35.726 17.604 30.467 1.00 38.44 182 ILE A C 1
ATOM 1469 O O . ILE A 1 182 ? -35.769 16.910 29.426 1.00 38.44 182 ILE A O 1
#

Nearest PDB structures (foldseek):
  3l4g-assembly1_C  TM=6.040E-01  e=1.159E-12  Homo sapiens
  3fm5-assembly3_B  TM=8.109E-01  e=2.124E-01  Rhodococcus jostii RHA1
  2hr3-assembly1_A  TM=7.866E-01  e=1.451E+00  Pseudomonas aeruginosa
  5cyv-assembly1_B  TM=3.914E-01  e=1.671E-01  Rhodococcus jostii RHA1

Sequence (182 aa):
MAEESILGFLQTNEAISDSQQFAASVGIDHSELESVIKSLRGFEIVDAQEFQQDQWFLKDEGKTYAREGSPEVQLFKAVPPEGIAKEELQRKVTPSVFKLGSSWAVKKKWVEIGRQGVSRKVEHVEDKIQVFLQQIENGKVVDEKDLAELKSRKLIEYKPLKGYTLRRGPKLFQRGKRLQRI

Secondary structure (DSSP, 8-state):
-HHHHHHHHHHHSSEES-HHHHHHHHT--HHHHHHHHHHHHHTTSEEEEEEEEEEEEE-HHHHHHHHH--HHHHHHHHS-TT-B-HHHHHHHS-HHHHHHHHHHHHHTTSEEEETTEEEES-S----HHHHHHHHHHTT----HHHHHHHHHTT-EEEEEEEEEEEEE-TTHHHHHHHHTT-

pLDDT: mean 88.57, std 10.14, range [38.44, 95.25]

Organism: NCBI:txid2320716

Radius of gyration: 26.11 Å; Cα contacts (8 Å, |Δi|>4): 260; chains: 1; bounding box: 64×29×67 Å

Solvent-accessible surface area (backbone atoms only — not comparable to full-atom values): 10102 Å² total; per-residue (Å²): 105,65,62,56,52,54,52,57,48,47,72,82,35,75,56,45,76,45,42,57,62,48,21,60,76,73,74,42,58,52,72,62,43,49,56,44,50,54,52,36,37,75,65,36,30,28,39,69,47,78,47,76,44,90,38,66,43,71,31,75,70,24,51,50,22,41,73,73,40,35,38,33,54,48,44,53,71,69,40,46,87,91,33,37,44,57,72,59,46,55,71,75,39,55,72,65,32,48,58,53,4,49,54,50,20,42,74,70,54,40,34,47,82,57,97,83,19,32,34,56,66,52,95,78,86,80,59,60,65,19,52,54,42,45,33,40,76,70,72,43,92,72,56,71,71,60,49,50,53,39,48,77,68,60,26,45,43,84,49,76,47,71,40,34,31,36,33,72,19,89,44,38,71,68,53,54,67,62,65,75,71,112

Foldseek 3Di:
DLLCLQLVCQVVDFKDAWLVVSCVVVVHDSVVNVVNVVVCVVVLQKDKDKDKDKAKDFDPQLVCCLPVNDLLVQLLVLADQVGDALVVSPVVDPPVSSVVNVVVNVVVQQWDQDPRGIHGPDDDDDRVSSVVSVCSVVVHDDDPVSVVVCVVVVRMDIDIDMGIMIGGGPCNVVVVVVVVPD